Protein AF-A0A522FRF9-F1 (afdb_monomer)

Foldseek 3Di:
DDDDDPDPPPVVVVVVVVVPDDPPPPPPPPPPCADPVRDRDDPVRVDPPPVLVQWDCVLCPDPLVVVVCVVQNDKDFTAGPQARFGQKIFDHWDAQPPAQFDDPVCPVVSVLSVCVVSVPNRVHDSVQKDWDDWDDDPQKIWTKIFGHDPNHTDPPWIWIFIAGRRRITGMIGTDHHPPDDDDPDDPDDPVRVVVVVDPDD

Structure (mmCIF, N/CA/C/O backbone):
data_AF-A0A522FRF9-F1
#
_entry.id   AF-A0A522FRF9-F1
#
loop_
_atom_site.group_PDB
_atom_site.id
_atom_site.type_symbol
_atom_site.label_atom_id
_atom_site.label_alt_id
_atom_site.label_comp_id
_atom_site.label_asym_id
_atom_site.label_entity_id
_atom_site.label_seq_id
_atom_site.pdbx_PDB_ins_code
_atom_site.Cartn_x
_atom_site.Cartn_y
_atom_site.Cartn_z
_atom_site.occupancy
_atom_site.B_iso_or_equiv
_atom_site.auth_seq_id
_atom_site.auth_comp_id
_atom_site.auth_asym_id
_atom_site.auth_atom_id
_atom_site.pdbx_PDB_model_num
ATOM 1 N N . MET A 1 1 ? 58.226 20.086 -69.032 1.00 44.50 1 MET A N 1
ATOM 2 C CA . MET A 1 1 ? 57.833 21.409 -68.491 1.00 44.50 1 MET A CA 1
ATOM 3 C C . MET A 1 1 ? 56.535 21.198 -67.706 1.00 44.50 1 MET A C 1
ATOM 5 O O . MET A 1 1 ? 55.496 21.127 -68.326 1.00 44.50 1 MET A O 1
ATOM 9 N N . LYS A 1 2 ? 56.465 20.775 -66.437 1.00 46.72 2 LYS A N 1
ATOM 10 C CA . LYS A 1 2 ? 57.074 21.202 -65.160 1.00 46.72 2 LYS A CA 1
ATOM 11 C C . LYS A 1 2 ? 56.844 22.685 -64.826 1.00 46.72 2 LYS A C 1
ATOM 13 O O . LYS A 1 2 ? 57.486 23.534 -65.426 1.00 46.72 2 LYS A O 1
ATOM 18 N N . LYS A 1 3 ? 56.038 22.886 -63.766 1.00 49.91 3 LYS A N 1
ATOM 19 C CA . LYS A 1 3 ? 55.821 24.083 -62.924 1.00 49.91 3 LYS A CA 1
ATOM 20 C C . LYS A 1 3 ? 54.676 25.024 -63.332 1.00 49.91 3 LYS A C 1
ATOM 22 O O . LYS A 1 3 ? 54.946 26.054 -63.923 1.00 49.91 3 LYS A O 1
ATOM 27 N N . MET A 1 4 ? 53.437 24.724 -62.912 1.00 47.84 4 MET A N 1
ATOM 28 C CA . MET A 1 4 ? 52.426 25.764 -62.605 1.00 47.84 4 MET A CA 1
ATOM 29 C C . MET A 1 4 ? 51.166 25.251 -61.862 1.00 47.84 4 MET A C 1
ATOM 31 O O . MET A 1 4 ? 50.060 25.676 -62.153 1.00 47.84 4 MET A O 1
ATOM 35 N N . CYS A 1 5 ? 51.294 24.352 -60.875 1.00 47.72 5 CYS A N 1
ATOM 36 C CA . CYS A 1 5 ? 50.131 23.935 -60.054 1.00 47.72 5 CYS A CA 1
ATOM 37 C C . CYS A 1 5 ? 50.334 24.030 -58.534 1.00 47.72 5 CYS A C 1
ATOM 39 O O . CYS A 1 5 ? 49.459 23.628 -57.780 1.00 47.72 5 CYS A O 1
ATOM 41 N N . ALA A 1 6 ? 51.452 24.577 -58.053 1.00 49.56 6 ALA A N 1
ATOM 42 C CA . ALA A 1 6 ? 51.819 24.464 -56.637 1.00 49.56 6 ALA A CA 1
ATOM 43 C C . ALA A 1 6 ? 51.605 25.734 -55.789 1.00 49.56 6 ALA A C 1
ATOM 45 O O . ALA A 1 6 ? 52.055 25.757 -54.650 1.00 49.56 6 ALA A O 1
ATOM 46 N N . PHE A 1 7 ? 50.949 26.785 -56.301 1.00 45.31 7 PHE A N 1
ATOM 47 C CA . PHE A 1 7 ? 50.864 28.067 -55.573 1.00 45.31 7 PHE A CA 1
ATOM 48 C C . PHE A 1 7 ? 49.456 28.507 -55.144 1.00 45.31 7 PHE A C 1
ATOM 50 O O . PHE A 1 7 ? 49.334 29.439 -54.361 1.00 45.31 7 PHE A O 1
ATOM 57 N N . PHE A 1 8 ? 48.395 27.813 -55.570 1.00 43.19 8 PHE A N 1
ATOM 58 C CA . PHE A 1 8 ? 47.016 28.147 -55.170 1.00 43.19 8 PHE A CA 1
ATOM 59 C C . PHE A 1 8 ? 46.408 27.211 -54.115 1.00 43.19 8 PHE A C 1
ATOM 61 O O . PHE A 1 8 ? 45.298 27.452 -53.656 1.00 43.19 8 PHE A O 1
ATOM 68 N N . LEU A 1 9 ? 47.138 26.175 -53.689 1.00 41.94 9 LEU A N 1
ATOM 69 C CA .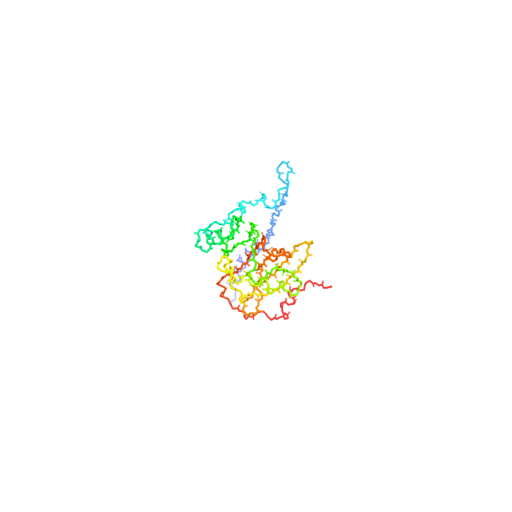 LEU A 1 9 ? 46.638 25.175 -52.733 1.00 41.94 9 LEU A CA 1
ATOM 70 C C . LEU A 1 9 ? 47.215 25.330 -51.315 1.00 41.94 9 LEU A C 1
ATOM 72 O O . LEU A 1 9 ? 46.798 24.634 -50.399 1.00 41.94 9 LEU A O 1
ATOM 76 N N . VAL A 1 10 ? 48.151 26.263 -51.111 1.00 44.22 10 VAL A N 1
ATOM 77 C CA . VAL A 1 10 ? 48.759 26.524 -49.792 1.00 44.22 10 VAL A CA 1
ATOM 78 C C . VAL A 1 10 ? 48.074 27.694 -49.069 1.00 44.22 10 VAL A C 1
ATOM 80 O O . VAL A 1 10 ? 48.091 27.749 -47.844 1.00 44.22 10 VAL A O 1
ATOM 83 N N . LEU A 1 11 ? 47.378 28.586 -49.787 1.00 39.78 11 LEU A N 1
ATOM 84 C CA . LEU A 1 11 ? 46.710 29.746 -49.177 1.00 39.78 11 LEU A CA 1
ATOM 85 C C . LEU A 1 11 ? 45.315 29.434 -48.601 1.00 39.78 11 LEU A C 1
ATOM 87 O O . LEU A 1 11 ? 44.831 30.166 -47.745 1.00 39.78 11 LEU A O 1
ATOM 91 N N . THR A 1 12 ? 44.687 28.321 -48.985 1.00 39.50 12 THR A N 1
ATOM 92 C CA . THR A 1 12 ? 43.429 27.851 -48.374 1.00 39.50 12 THR A CA 1
ATOM 93 C C . THR A 1 12 ? 43.639 26.990 -47.130 1.00 39.50 12 THR A C 1
ATOM 95 O O . THR A 1 12 ? 42.719 26.858 -46.331 1.00 39.50 12 THR A O 1
ATOM 98 N N . ILE A 1 13 ? 44.844 26.458 -46.899 1.00 44.25 13 ILE A N 1
ATOM 99 C CA . ILE A 1 13 ? 45.126 25.602 -45.733 1.00 44.25 13 ILE A CA 1
ATOM 100 C C . ILE A 1 13 ? 45.575 26.427 -44.513 1.00 44.25 13 ILE A C 1
ATOM 102 O O . ILE A 1 13 ? 45.322 26.031 -43.379 1.00 44.25 13 ILE A O 1
ATOM 106 N N . VAL A 1 14 ? 46.150 27.620 -44.705 1.00 39.91 14 VAL A N 1
ATOM 107 C CA . VAL A 1 14 ? 46.606 28.460 -43.576 1.00 39.91 14 VAL A CA 1
ATOM 108 C C . VAL A 1 14 ? 45.460 29.247 -42.916 1.00 39.91 14 VAL A C 1
ATOM 110 O O . VAL A 1 14 ? 45.533 29.545 -41.726 1.00 39.91 14 VAL A O 1
ATOM 113 N N . VAL A 1 15 ? 44.348 29.501 -43.618 1.00 39.91 15 VAL A N 1
ATOM 114 C CA . VAL A 1 15 ? 43.161 30.162 -43.026 1.00 39.91 15 VAL A CA 1
ATOM 115 C C . VAL A 1 15 ? 42.286 29.185 -42.221 1.00 39.91 15 VAL A C 1
ATOM 117 O O . VAL A 1 15 ? 41.571 29.606 -41.315 1.00 39.91 15 VAL A O 1
ATOM 120 N N . SER A 1 16 ? 42.389 27.872 -42.454 1.00 38.50 16 SER A N 1
ATOM 121 C CA . SER A 1 16 ? 41.625 26.868 -41.693 1.00 38.50 16 SER A CA 1
ATOM 122 C C . SER A 1 16 ? 42.263 26.462 -40.361 1.00 38.50 16 SER A C 1
ATOM 124 O O . SER A 1 16 ? 41.579 25.889 -39.519 1.00 38.50 16 SER A O 1
ATOM 126 N N . ILE A 1 17 ? 43.540 26.781 -40.123 1.00 44.59 17 ILE A N 1
ATOM 127 C CA . ILE A 1 17 ? 44.248 26.358 -38.900 1.00 44.59 17 ILE A CA 1
ATOM 128 C C . ILE A 1 17 ? 44.151 27.406 -37.772 1.00 44.59 17 ILE A C 1
ATOM 130 O O . ILE A 1 17 ? 44.344 27.077 -36.606 1.00 44.59 17 ILE A O 1
ATOM 134 N N . ILE A 1 18 ? 43.747 28.648 -38.062 1.00 43.53 18 ILE A N 1
ATOM 135 C CA . ILE A 1 18 ? 43.671 29.722 -37.047 1.00 43.53 18 ILE A CA 1
ATOM 136 C C . ILE A 1 18 ? 42.291 29.798 -36.349 1.00 43.53 18 ILE A C 1
ATOM 138 O O . ILE A 1 18 ? 42.139 30.481 -35.341 1.00 43.53 18 ILE A O 1
ATOM 142 N N . MET A 1 19 ? 41.286 29.032 -36.792 1.00 45.53 19 MET A N 1
ATOM 143 C CA . MET A 1 19 ? 39.958 28.983 -36.146 1.00 45.53 19 MET A CA 1
ATOM 144 C C . MET A 1 19 ? 39.786 27.843 -35.124 1.00 45.53 19 MET A C 1
ATOM 146 O O . MET A 1 19 ? 38.757 27.772 -34.459 1.00 45.53 19 MET A O 1
ATOM 150 N N . MET A 1 20 ? 40.785 26.973 -34.940 1.00 46.16 20 MET A N 1
ATOM 151 C CA . MET A 1 20 ? 40.722 25.834 -34.009 1.00 46.16 20 MET A CA 1
ATOM 152 C C . MET A 1 20 ? 41.714 25.987 -32.853 1.00 46.16 20 MET A C 1
ATOM 154 O O . MET A 1 20 ? 42.526 25.106 -32.610 1.00 46.16 20 MET A O 1
ATOM 158 N N . ASN A 1 21 ? 41.687 27.123 -32.154 1.00 49.56 21 ASN A N 1
ATOM 159 C CA . ASN A 1 21 ? 42.213 27.218 -30.787 1.00 49.56 21 ASN A CA 1
ATOM 160 C C . ASN A 1 21 ? 41.736 28.507 -30.112 1.00 49.56 21 ASN A C 1
ATOM 162 O O . ASN A 1 21 ? 42.501 29.411 -29.786 1.00 49.56 21 ASN A O 1
ATOM 166 N N . GLN A 1 22 ? 40.429 28.591 -29.888 1.00 48.09 22 GLN A N 1
ATOM 167 C CA . GLN A 1 22 ? 39.912 29.386 -28.783 1.00 48.09 22 GLN A CA 1
ATOM 168 C C . GLN A 1 22 ? 39.525 28.372 -27.708 1.00 48.09 22 GLN A C 1
ATOM 170 O O . GLN A 1 22 ? 38.554 27.639 -27.919 1.00 48.09 22 GLN A O 1
ATOM 175 N N . PRO A 1 23 ? 40.249 28.258 -26.578 1.00 45.84 23 PRO A N 1
ATOM 176 C CA . PRO A 1 23 ? 39.661 27.604 -25.427 1.00 45.84 23 PRO A CA 1
ATOM 177 C C . PRO A 1 23 ? 38.411 28.415 -25.096 1.00 45.84 23 PRO A C 1
ATOM 179 O O . PRO A 1 23 ? 38.500 29.572 -24.681 1.00 45.84 23 PRO A O 1
ATOM 182 N N . ALA A 1 24 ? 37.238 27.831 -25.334 1.00 43.12 24 ALA A N 1
ATOM 183 C CA . ALA A 1 24 ? 36.009 28.334 -24.764 1.00 43.12 24 ALA A CA 1
ATOM 184 C C . ALA A 1 24 ? 36.163 28.187 -23.249 1.00 43.12 24 ALA A C 1
ATOM 186 O O . ALA A 1 24 ? 35.814 27.166 -22.662 1.00 43.12 24 ALA A O 1
ATOM 187 N N . LEU A 1 25 ? 36.747 29.205 -22.617 1.00 37.19 25 LEU A N 1
ATOM 188 C CA . LEU A 1 25 ? 36.597 29.468 -21.201 1.00 37.19 25 LEU A CA 1
ATOM 189 C C . LEU A 1 25 ? 35.102 29.692 -21.001 1.00 37.19 25 LEU A C 1
ATOM 191 O O . LEU A 1 25 ? 34.603 30.817 -21.069 1.00 37.19 25 LEU A O 1
ATOM 195 N N . SER A 1 26 ? 34.366 28.598 -20.790 1.00 42.62 26 SER A N 1
ATOM 196 C CA . SER A 1 26 ? 33.072 28.683 -20.150 1.00 42.62 26 SER A CA 1
ATOM 197 C C . SER A 1 26 ? 33.358 29.385 -18.836 1.00 42.62 26 SER A C 1
ATOM 199 O O . SER A 1 26 ? 34.022 28.829 -17.959 1.00 42.62 26 SER A O 1
ATOM 201 N N . LYS A 1 27 ? 32.932 30.643 -18.715 1.00 36.03 27 LYS A N 1
ATOM 202 C CA . LYS A 1 27 ? 32.826 31.274 -17.410 1.00 36.03 27 LYS A CA 1
ATOM 203 C C . LYS A 1 27 ? 31.898 30.368 -16.621 1.00 36.03 27 LYS A C 1
ATOM 205 O O . LYS A 1 27 ? 30.682 30.438 -16.793 1.00 36.03 27 LYS A O 1
ATOM 210 N N . THR A 1 28 ? 32.465 29.494 -15.798 1.00 41.84 28 THR A N 1
ATOM 211 C CA . THR A 1 28 ? 31.725 28.822 -14.744 1.00 41.84 28 THR A CA 1
ATOM 212 C C . THR A 1 28 ? 31.286 29.952 -13.841 1.00 41.84 28 THR A C 1
ATOM 214 O O . THR A 1 28 ? 32.051 30.449 -13.018 1.00 41.84 28 THR A O 1
ATOM 217 N N . LYS A 1 29 ? 30.087 30.474 -14.105 1.00 39.53 29 LYS A N 1
ATOM 218 C CA . LYS A 1 29 ? 29.443 31.451 -13.247 1.00 39.53 29 LYS A CA 1
ATOM 219 C C . LYS A 1 29 ? 29.367 30.749 -11.905 1.00 39.53 29 LYS A C 1
ATOM 221 O O . LYS A 1 29 ? 28.649 29.757 -11.791 1.00 39.53 29 LYS A O 1
ATOM 226 N N . SER A 1 30 ? 30.181 31.184 -10.946 1.00 40.06 30 SER A N 1
ATOM 227 C CA . SER A 1 30 ? 30.094 30.682 -9.586 1.00 40.06 30 SER A CA 1
ATOM 228 C C . SER A 1 30 ? 28.645 30.882 -9.170 1.00 40.06 30 SER A C 1
ATOM 230 O O . SER A 1 30 ? 28.126 32.001 -9.138 1.00 40.06 30 SER A O 1
ATOM 232 N N . ILE A 1 31 ? 27.936 29.772 -8.999 1.00 54.72 31 ILE A N 1
ATOM 233 C CA . ILE A 1 31 ? 26.570 29.810 -8.515 1.00 54.72 31 ILE A CA 1
ATOM 234 C C . ILE A 1 31 ? 26.726 30.223 -7.058 1.00 54.72 31 ILE A C 1
ATOM 236 O O . ILE A 1 31 ? 27.080 29.407 -6.213 1.00 54.72 31 ILE A O 1
ATOM 240 N N . SER A 1 32 ? 26.560 31.516 -6.776 1.00 54.62 32 SER A N 1
ATOM 241 C CA . SER A 1 32 ? 26.379 31.970 -5.404 1.00 54.62 32 SER A CA 1
ATOM 242 C C . SER A 1 32 ? 25.169 31.222 -4.866 1.00 54.62 32 SER A C 1
ATOM 244 O O . SER A 1 32 ? 24.054 31.393 -5.358 1.00 54.62 32 SER A O 1
ATOM 246 N N . PHE A 1 33 ? 25.388 30.346 -3.890 1.00 63.91 33 PHE A N 1
ATOM 247 C CA . PHE A 1 33 ? 24.299 29.665 -3.194 1.00 63.91 33 PHE A CA 1
ATOM 248 C C . PHE A 1 33 ? 23.538 30.613 -2.257 1.00 63.91 33 PHE A C 1
ATOM 250 O O . PHE A 1 33 ? 22.497 30.218 -1.735 1.00 63.91 33 PHE A O 1
ATOM 257 N N . ILE A 1 34 ? 24.057 31.835 -2.096 1.00 78.62 34 ILE A N 1
ATOM 258 C CA . ILE A 1 34 ? 23.604 32.884 -1.196 1.00 78.62 34 ILE A CA 1
ATOM 259 C C . ILE A 1 34 ? 22.901 33.975 -2.021 1.00 78.62 34 ILE A C 1
ATOM 261 O O . ILE A 1 34 ? 23.472 34.506 -2.981 1.00 78.62 34 ILE A O 1
ATOM 265 N N . GLU A 1 35 ? 21.660 34.280 -1.658 1.00 81.94 35 GLU A N 1
ATOM 266 C CA . GLU A 1 35 ? 20.851 35.369 -2.196 1.00 81.94 35 GLU A CA 1
ATOM 267 C C . GLU A 1 35 ? 21.426 36.740 -1.797 1.00 81.94 35 GLU A C 1
ATOM 269 O O . GLU A 1 35 ? 22.306 36.857 -0.944 1.00 81.94 35 GLU A O 1
ATOM 274 N N . LYS A 1 36 ? 20.926 37.820 -2.409 1.00 82.44 36 LYS A N 1
ATOM 275 C CA . LYS A 1 36 ? 21.441 39.184 -2.170 1.00 82.44 36 LYS A CA 1
ATOM 276 C C . LYS A 1 36 ? 21.307 39.662 -0.719 1.00 82.44 36 LYS A C 1
ATOM 278 O O . LYS A 1 36 ? 22.033 40.567 -0.324 1.00 82.44 36 LYS A O 1
ATOM 283 N N . ASP A 1 37 ? 20.383 39.084 0.040 1.00 83.94 37 ASP A N 1
ATOM 284 C CA . ASP A 1 37 ? 20.147 39.374 1.457 1.00 83.94 37 ASP A CA 1
ATOM 285 C C . ASP A 1 37 ? 20.952 38.466 2.406 1.00 83.94 37 ASP A C 1
ATOM 287 O O . ASP A 1 37 ? 20.802 38.558 3.622 1.00 83.94 37 ASP A O 1
ATOM 291 N N . GLY A 1 38 ? 21.810 37.593 1.871 1.00 84.12 38 GLY A N 1
ATOM 292 C CA . GLY A 1 38 ? 22.580 36.638 2.662 1.00 84.12 38 GLY A CA 1
ATOM 293 C C . GLY A 1 38 ? 21.852 35.320 2.942 1.00 84.12 38 GLY A C 1
ATOM 294 O O . GLY A 1 38 ? 22.434 34.440 3.577 1.00 84.12 38 GLY A O 1
ATOM 295 N N . SER A 1 39 ? 20.610 35.142 2.480 1.00 82.62 39 SER A N 1
ATOM 296 C CA . SER A 1 39 ? 19.871 33.894 2.684 1.00 82.62 39 SER A CA 1
ATOM 297 C C . SER A 1 39 ? 20.353 32.776 1.754 1.00 82.62 39 SER A C 1
ATOM 299 O O . SER A 1 39 ? 20.800 33.011 0.636 1.00 82.62 39 SER A O 1
ATOM 301 N N . ILE A 1 40 ? 20.266 31.526 2.208 1.00 82.38 40 ILE A N 1
ATOM 302 C CA . ILE A 1 40 ? 20.484 30.343 1.369 1.00 82.38 40 ILE A CA 1
ATOM 303 C C . ILE A 1 40 ? 19.127 29.680 1.193 1.00 82.38 40 ILE A C 1
ATOM 305 O O . ILE A 1 40 ? 18.600 29.079 2.129 1.00 82.38 40 ILE A O 1
ATOM 309 N N . LEU A 1 41 ? 18.547 29.791 -0.000 1.00 77.81 41 LEU A N 1
ATOM 310 C CA . LEU A 1 41 ? 17.276 29.132 -0.285 1.00 77.81 41 LEU A CA 1
ATOM 311 C C . LEU A 1 41 ? 17.467 27.616 -0.374 1.00 77.81 41 LEU A C 1
ATOM 313 O O . LEU A 1 41 ? 18.343 27.123 -1.095 1.00 77.81 41 LEU A O 1
ATOM 317 N N . LEU A 1 42 ? 16.591 26.875 0.304 1.00 74.44 42 LEU A N 1
ATOM 318 C CA . LEU A 1 42 ? 16.464 25.434 0.115 1.00 74.44 42 LEU A CA 1
ATOM 319 C C . LEU A 1 42 ? 16.080 25.130 -1.346 1.00 74.44 42 LEU A C 1
ATOM 321 O O . LEU A 1 42 ? 15.408 25.946 -1.984 1.00 74.44 42 LEU A O 1
ATOM 325 N N . PRO A 1 43 ? 16.422 23.948 -1.894 1.00 70.25 43 PRO A N 1
ATOM 326 C CA . PRO A 1 43 ? 16.008 23.561 -3.247 1.00 70.25 43 PRO A CA 1
ATOM 327 C C . PRO A 1 43 ? 14.496 23.708 -3.492 1.00 70.25 43 PRO A C 1
ATOM 329 O O . PRO A 1 43 ? 14.082 24.147 -4.563 1.00 70.25 43 PRO A O 1
ATOM 332 N N . SER A 1 44 ? 13.676 23.436 -2.471 1.00 58.31 44 SER A N 1
ATOM 333 C CA . SER A 1 44 ? 12.219 23.619 -2.495 1.00 58.31 44 SER A CA 1
ATOM 334 C C . SER A 1 44 ? 11.769 25.081 -2.567 1.00 58.31 44 SER A C 1
ATOM 336 O O . SER A 1 44 ? 10.693 25.353 -3.080 1.00 58.31 44 SER A O 1
ATOM 338 N N . GLN A 1 45 ? 12.582 26.022 -2.081 1.00 68.88 45 GLN A N 1
ATOM 339 C CA . GLN A 1 45 ? 12.329 27.464 -2.165 1.00 68.88 45 GLN A CA 1
ATOM 340 C C . GLN A 1 45 ? 12.873 28.070 -3.468 1.00 68.88 45 GLN A C 1
ATOM 342 O O . GLN A 1 45 ? 12.377 29.099 -3.919 1.00 68.88 45 GLN A O 1
ATOM 347 N N . LYS A 1 46 ? 13.879 27.433 -4.087 1.00 70.62 46 LYS A N 1
ATOM 348 C CA . LYS A 1 46 ? 14.395 27.804 -5.418 1.00 70.62 46 LYS A CA 1
ATOM 349 C C . LYS A 1 46 ? 13.499 27.300 -6.547 1.00 70.62 46 LYS A C 1
ATOM 351 O O . LYS A 1 46 ? 13.415 27.934 -7.599 1.00 70.62 46 LYS A O 1
ATOM 356 N N . SER A 1 47 ? 12.844 26.159 -6.348 1.00 60.84 47 SER A N 1
ATOM 357 C CA . SER A 1 47 ? 11.927 25.601 -7.333 1.00 60.84 47 SER A CA 1
ATOM 358 C C . SER A 1 47 ? 10.606 26.372 -7.362 1.00 60.84 47 SER A C 1
ATOM 360 O O . SER A 1 47 ? 9.927 26.502 -6.350 1.00 60.84 47 SER A O 1
ATOM 362 N N . LYS A 1 48 ? 10.191 26.827 -8.551 1.00 58.34 48 LYS A N 1
ATOM 363 C CA . LYS A 1 48 ? 8.823 27.326 -8.791 1.00 58.34 48 LYS A CA 1
ATOM 364 C C . LYS A 1 48 ? 7.789 26.196 -8.910 1.00 58.34 48 LYS A C 1
ATOM 366 O O . LYS A 1 48 ? 6.620 26.479 -9.162 1.00 58.34 48 LYS A O 1
ATOM 371 N N . SER A 1 49 ? 8.193 24.929 -8.776 1.00 57.00 49 SER A N 1
ATOM 372 C CA . SER A 1 49 ? 7.240 23.822 -8.695 1.00 57.00 49 SER A CA 1
ATOM 373 C C . SER A 1 49 ? 6.482 23.939 -7.379 1.00 57.00 49 SER A C 1
ATOM 375 O O . SER A 1 49 ? 7.063 23.759 -6.312 1.00 57.00 49 SER A O 1
ATOM 377 N N . ASN A 1 50 ? 5.193 24.253 -7.438 1.00 62.03 50 ASN A N 1
ATOM 378 C CA . ASN A 1 50 ? 4.332 24.160 -6.270 1.00 62.03 50 ASN A CA 1
ATOM 379 C C . ASN A 1 50 ? 4.113 22.665 -5.985 1.00 62.03 50 ASN A C 1
ATOM 381 O O . ASN A 1 50 ? 3.416 22.049 -6.775 1.00 62.03 50 ASN A O 1
ATOM 385 N N . PRO A 1 51 ? 4.631 22.058 -4.903 1.00 60.28 51 PRO A N 1
ATOM 386 C CA . PRO A 1 51 ? 4.470 20.617 -4.660 1.00 60.28 51 PRO A CA 1
ATOM 387 C C . PRO A 1 51 ? 2.994 20.193 -4.567 1.00 60.28 51 PRO A C 1
ATOM 389 O O . PRO A 1 51 ? 2.637 19.050 -4.826 1.00 60.28 51 PRO A O 1
ATOM 392 N N . ALA A 1 52 ? 2.093 21.131 -4.246 1.00 63.59 52 ALA A N 1
ATOM 393 C CA . ALA A 1 52 ? 0.653 20.893 -4.293 1.00 63.59 52 ALA A CA 1
ATOM 394 C C . ALA A 1 52 ? 0.123 20.627 -5.717 1.00 63.59 52 ALA A C 1
ATOM 396 O O . ALA A 1 52 ? -0.966 20.074 -5.865 1.00 63.59 52 ALA A O 1
ATOM 397 N N . SER A 1 53 ? 0.861 21.010 -6.767 1.00 71.31 53 SER A N 1
ATOM 398 C CA . SER A 1 53 ? 0.494 20.741 -8.156 1.00 71.31 53 SER A CA 1
ATOM 399 C C . SER A 1 53 ? 0.591 19.274 -8.527 1.00 71.31 53 SER A C 1
ATOM 401 O O . SER A 1 53 ? 0.003 18.909 -9.539 1.00 71.31 53 SER A O 1
ATOM 403 N N . ASP A 1 54 ? 1.270 18.448 -7.739 1.00 83.81 54 ASP A N 1
ATOM 404 C CA . ASP A 1 54 ? 1.461 17.031 -8.060 1.00 83.81 54 ASP A CA 1
ATOM 405 C C . ASP A 1 54 ? 0.284 16.186 -7.552 1.00 83.81 54 ASP A C 1
ATOM 407 O O . ASP A 1 54 ? 0.063 15.068 -8.008 1.00 83.81 54 ASP A O 1
ATOM 411 N N . PHE A 1 55 ? -0.578 16.774 -6.711 1.00 89.88 55 PHE A N 1
ATOM 412 C CA . PHE A 1 55 ? -1.745 16.101 -6.155 1.00 89.88 55 PHE A CA 1
ATOM 413 C C . PHE A 1 55 ? -3.064 16.512 -6.814 1.00 89.88 55 PHE A C 1
ATOM 415 O O . PHE A 1 55 ? -3.265 17.644 -7.262 1.00 89.88 55 PHE A O 1
ATOM 422 N N . THR A 1 56 ? -4.015 15.583 -6.847 1.00 91.69 56 THR A N 1
ATOM 423 C CA . THR A 1 56 ? -5.375 15.804 -7.351 1.00 91.69 56 THR A CA 1
ATOM 424 C C . THR A 1 56 ? -6.427 15.309 -6.363 1.00 91.69 56 THR A C 1
ATOM 426 O O . THR A 1 56 ? -6.146 14.585 -5.416 1.00 91.69 56 THR A O 1
ATOM 429 N N . GLN A 1 57 ? -7.671 15.729 -6.569 1.00 90.94 57 GLN A N 1
ATOM 430 C CA . GLN A 1 57 ? -8.840 15.244 -5.828 1.00 90.94 57 GLN A CA 1
ATOM 431 C C . GLN A 1 57 ? -9.818 14.503 -6.753 1.00 9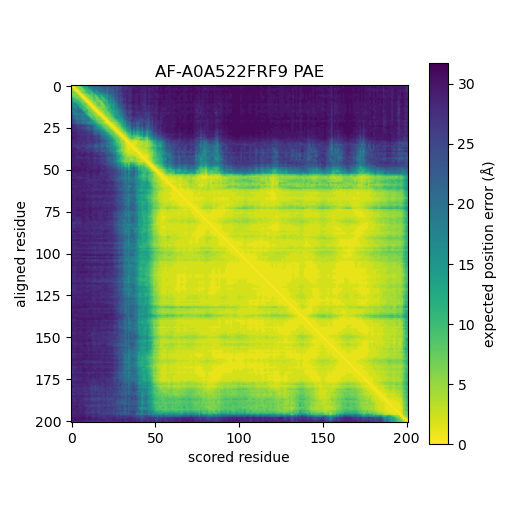0.94 57 GLN A C 1
ATOM 433 O O . GLN A 1 57 ? -10.905 14.122 -6.325 1.00 90.94 57 GLN A O 1
ATOM 438 N N . ALA A 1 58 ? -9.473 14.330 -8.036 1.00 87.44 58 ALA A N 1
ATOM 439 C CA . ALA A 1 58 ? -10.380 13.759 -9.027 1.00 87.44 58 ALA A CA 1
ATOM 440 C C . ALA A 1 58 ? -10.819 12.320 -8.679 1.00 87.44 58 ALA A C 1
ATOM 442 O O . ALA A 1 58 ? -12.030 12.088 -8.668 1.00 87.44 58 ALA A O 1
ATOM 443 N N . PRO A 1 59 ? -9.922 11.382 -8.294 1.00 87.94 59 PRO A N 1
ATOM 444 C CA . PRO A 1 59 ? -10.345 10.019 -7.954 1.00 87.94 59 PRO A CA 1
ATOM 445 C C . PRO A 1 59 ? -11.284 9.931 -6.757 1.00 87.94 59 PRO A C 1
ATOM 447 O O . PRO A 1 59 ? -12.179 9.094 -6.764 1.00 87.94 59 PRO A O 1
ATOM 450 N N . LEU A 1 60 ? -11.177 10.844 -5.787 1.00 89.62 60 LEU A N 1
ATOM 451 C CA . LEU A 1 60 ? -12.035 10.836 -4.595 1.00 89.62 60 LEU A CA 1
ATOM 452 C C . LEU A 1 60 ? -13.519 11.095 -4.901 1.00 89.62 60 LEU A C 1
ATOM 454 O O . LEU A 1 60 ? -14.371 10.922 -4.034 1.00 89.62 60 LEU A O 1
ATOM 458 N N . ARG A 1 61 ? -13.844 11.529 -6.126 1.00 89.56 61 ARG A N 1
ATOM 459 C CA . ARG A 1 61 ? -15.221 11.771 -6.577 1.00 89.56 61 ARG A CA 1
ATOM 460 C C . ARG A 1 61 ? -15.886 10.522 -7.163 1.00 89.56 61 ARG A C 1
ATOM 462 O O . ARG A 1 61 ? -17.092 10.570 -7.424 1.00 89.56 61 ARG A O 1
ATOM 469 N N . ASN A 1 62 ? -15.132 9.442 -7.392 1.00 92.94 62 ASN A N 1
ATOM 470 C CA . ASN A 1 62 ? -15.658 8.197 -7.952 1.00 92.94 62 ASN A CA 1
ATOM 471 C C . ASN A 1 62 ? -16.512 7.418 -6.928 1.00 92.94 62 ASN A C 1
ATOM 473 O O . ASN A 1 62 ? -16.526 7.727 -5.735 1.00 92.94 62 ASN A O 1
ATOM 477 N N . ALA A 1 63 ? -17.269 6.427 -7.408 1.00 95.81 63 ALA A N 1
ATOM 478 C CA . ALA A 1 63 ? -18.191 5.661 -6.568 1.00 95.81 63 ALA A CA 1
ATOM 479 C C . ALA A 1 63 ? -17.468 4.822 -5.500 1.00 95.81 63 ALA A C 1
ATOM 481 O O . ALA A 1 63 ? -17.948 4.741 -4.372 1.00 95.81 63 ALA A O 1
ATOM 482 N N . ASP A 1 64 ? -16.304 4.250 -5.822 1.00 95.69 64 ASP A N 1
ATOM 483 C CA . ASP A 1 64 ? -15.554 3.397 -4.894 1.00 95.69 64 ASP A CA 1
ATOM 484 C C . ASP A 1 64 ? -15.032 4.187 -3.680 1.00 95.69 64 ASP A C 1
ATOM 486 O O . ASP A 1 64 ? -15.172 3.740 -2.541 1.00 95.69 64 ASP A O 1
ATOM 490 N N . TRP A 1 65 ? -14.490 5.392 -3.894 1.00 96.12 65 TRP A N 1
ATOM 491 C CA . TRP A 1 65 ? -14.049 6.274 -2.810 1.00 96.12 65 TRP A CA 1
ATOM 492 C C . TRP A 1 65 ? -15.218 6.796 -1.977 1.00 96.12 65 TRP A C 1
ATOM 494 O O . TRP A 1 65 ? -15.115 6.835 -0.752 1.00 96.12 65 TRP A O 1
ATOM 504 N N . LYS A 1 66 ? -16.350 7.139 -2.607 1.00 95.81 66 LYS A N 1
ATOM 505 C CA . LYS A 1 66 ? -17.574 7.512 -1.877 1.00 95.81 66 LYS A CA 1
ATOM 506 C C . LYS A 1 66 ? -18.042 6.382 -0.964 1.00 95.81 66 LYS A C 1
ATOM 508 O O . LYS A 1 66 ? -18.199 6.607 0.231 1.00 95.81 66 LYS A O 1
ATOM 513 N N . ALA A 1 67 ? -18.150 5.164 -1.494 1.00 96.56 67 ALA A N 1
ATOM 514 C CA . ALA A 1 67 ? -18.517 3.987 -0.711 1.00 96.56 67 ALA A CA 1
ATOM 515 C C . ALA A 1 67 ? -17.509 3.711 0.418 1.00 96.56 67 ALA A C 1
ATOM 517 O O . ALA A 1 67 ? -17.891 3.334 1.526 1.00 96.56 67 ALA A O 1
ATOM 518 N N . PHE A 1 68 ? -16.211 3.926 0.174 1.00 97.06 68 PHE A N 1
ATOM 519 C CA . PHE A 1 68 ? -15.199 3.822 1.220 1.00 97.06 68 PHE A CA 1
ATOM 520 C C . PHE A 1 68 ? -15.438 4.838 2.346 1.00 97.06 68 PHE A C 1
ATOM 522 O O . PHE A 1 68 ? -15.427 4.444 3.510 1.00 97.06 68 PHE A O 1
ATOM 529 N N . PHE A 1 69 ? -15.696 6.111 2.033 1.00 96.31 69 PHE A N 1
ATOM 530 C CA . PHE A 1 69 ? -15.964 7.137 3.049 1.00 96.31 69 PHE A CA 1
ATOM 531 C C . PHE A 1 69 ? -17.291 6.926 3.781 1.00 96.31 69 PHE A C 1
ATOM 533 O O . PHE A 1 69 ? -17.361 7.157 4.984 1.00 96.31 69 PHE A O 1
ATOM 540 N N . GLU A 1 70 ? -18.330 6.453 3.097 1.00 96.56 70 GLU A N 1
ATOM 541 C CA . GLU A 1 70 ? -19.620 6.132 3.719 1.00 96.56 70 GLU A CA 1
ATOM 542 C C . GLU A 1 70 ? -19.479 5.006 4.749 1.00 96.56 70 GLU A C 1
ATOM 544 O O . GLU A 1 70 ? -19.987 5.119 5.864 1.00 96.56 70 GLU A O 1
ATOM 549 N N . ARG A 1 71 ? -18.725 3.949 4.419 1.00 95.81 71 ARG A N 1
ATOM 550 C CA . ARG A 1 71 ? -18.492 2.822 5.337 1.00 95.81 71 ARG A CA 1
ATOM 551 C C . ARG A 1 71 ? -17.520 3.156 6.467 1.00 95.81 71 ARG A C 1
ATOM 553 O O . ARG A 1 71 ? -17.700 2.691 7.588 1.00 95.81 71 ARG A O 1
ATOM 560 N N . ASN A 1 72 ? -16.474 3.928 6.175 1.00 96.25 72 ASN A N 1
ATOM 561 C CA . ASN A 1 72 ? -15.319 4.068 7.067 1.00 96.25 72 ASN A CA 1
ATOM 562 C C . ASN A 1 72 ? -15.180 5.458 7.702 1.00 96.25 72 ASN A C 1
ATOM 564 O O . ASN A 1 72 ? -14.326 5.663 8.563 1.00 96.25 72 ASN A O 1
ATOM 568 N N . GLY A 1 73 ? -16.028 6.412 7.326 1.00 94.12 73 GLY A N 1
ATOM 569 C CA . GLY A 1 73 ? -15.972 7.793 7.783 1.00 94.12 73 GLY A CA 1
ATOM 570 C C . GLY A 1 73 ? -14.928 8.636 7.049 1.00 94.12 73 GLY A C 1
ATOM 571 O O . GLY A 1 73 ? -14.434 8.298 5.974 1.00 94.12 73 GLY A O 1
ATOM 572 N N . LYS A 1 74 ? -14.599 9.787 7.644 1.00 90.94 74 LYS A N 1
ATOM 573 C CA . LYS A 1 74 ? -13.745 10.798 7.015 1.00 90.94 74 LYS A CA 1
ATOM 574 C C . LYS A 1 74 ? -12.278 10.364 6.975 1.00 90.94 74 LYS A C 1
ATOM 576 O O . LYS A 1 74 ? -11.708 9.959 7.989 1.00 90.94 74 LYS A O 1
ATOM 581 N N . TRP A 1 75 ? -11.671 10.542 5.808 1.00 96.62 75 TRP A N 1
ATOM 582 C CA . TRP A 1 75 ? -10.249 10.354 5.549 1.00 96.62 75 TRP A CA 1
ATOM 583 C C . TRP A 1 75 ? -9.694 11.577 4.817 1.00 96.62 75 TRP A C 1
ATOM 585 O O . TRP A 1 75 ? -10.390 12.204 4.017 1.00 96.62 75 TRP A O 1
ATOM 595 N N . THR A 1 76 ? -8.437 11.908 5.091 1.00 96.12 76 THR A N 1
ATOM 596 C CA . THR A 1 76 ? -7.660 12.878 4.318 1.00 96.12 76 THR A CA 1
ATOM 597 C C . THR A 1 76 ? -6.783 12.100 3.354 1.00 96.12 76 THR A C 1
ATOM 599 O O . THR A 1 76 ? -6.008 11.247 3.790 1.00 96.12 76 THR A O 1
ATOM 602 N N . VAL A 1 77 ? -6.910 12.380 2.055 1.00 96.88 77 VAL A N 1
ATOM 603 C CA . VAL A 1 77 ? -6.221 11.635 0.997 1.00 96.88 77 VAL A CA 1
ATOM 604 C C . VAL A 1 77 ? -5.524 12.594 0.034 1.00 96.88 77 VAL A C 1
ATOM 606 O O . VAL A 1 77 ? -6.127 13.537 -0.482 1.00 96.88 77 VAL A O 1
ATOM 609 N N . MET A 1 78 ? -4.247 12.327 -0.211 1.00 95.62 78 MET A N 1
ATOM 610 C CA . MET A 1 78 ? -3.411 12.967 -1.219 1.00 95.62 78 MET A CA 1
ATOM 611 C C . MET A 1 78 ? -3.249 11.984 -2.376 1.00 95.62 78 MET A C 1
ATOM 613 O O . MET A 1 78 ? -2.589 10.957 -2.218 1.00 95.62 78 MET A O 1
ATOM 617 N N . ILE A 1 79 ? -3.890 12.270 -3.510 1.00 96.50 79 ILE A N 1
ATOM 618 C CA . ILE A 1 79 ? -3.787 11.439 -4.713 1.00 96.50 79 ILE A CA 1
ATOM 619 C C . ILE A 1 79 ? -2.682 11.980 -5.608 1.00 96.50 79 ILE A C 1
ATOM 621 O O . ILE A 1 79 ? -2.760 13.142 -5.998 1.00 96.50 79 ILE A O 1
ATOM 625 N N . GLU A 1 80 ? -1.725 11.138 -5.977 1.00 93.50 80 GLU A N 1
ATOM 626 C CA . GLU A 1 80 ? -0.671 11.461 -6.941 1.00 93.50 80 GLU A CA 1
ATOM 627 C C . GLU A 1 80 ? -1.247 11.558 -8.358 1.00 93.50 80 GLU A C 1
ATOM 629 O O . GLU A 1 80 ? -1.992 10.679 -8.795 1.00 93.50 80 GLU A O 1
ATOM 634 N N . LYS A 1 81 ? -0.920 12.619 -9.101 1.00 92.81 81 LYS A N 1
ATOM 635 C CA . LYS A 1 81 ? -1.422 12.800 -10.472 1.00 92.81 81 LYS A CA 1
ATOM 636 C C . LYS A 1 81 ? -0.824 11.800 -11.451 1.00 92.81 81 LYS A C 1
ATOM 638 O O . LYS A 1 81 ? -1.520 11.400 -12.381 1.00 92.81 81 LYS A O 1
ATOM 643 N N . ALA A 1 82 ? 0.441 11.421 -11.269 1.00 90.44 82 ALA A N 1
ATOM 644 C CA . ALA A 1 82 ? 1.133 10.539 -12.206 1.00 90.44 82 ALA A CA 1
ATOM 645 C C . ALA A 1 82 ? 0.561 9.111 -12.210 1.00 90.44 82 ALA A C 1
ATOM 647 O O . ALA A 1 82 ? 0.416 8.496 -13.265 1.00 90.44 82 ALA A O 1
ATOM 648 N N . THR A 1 83 ? 0.218 8.586 -11.036 1.00 93.81 83 THR A N 1
ATOM 649 C CA . THR A 1 83 ? -0.232 7.197 -10.841 1.00 93.81 83 THR A CA 1
ATOM 650 C C . THR A 1 83 ? -1.730 7.088 -10.566 1.00 93.81 83 THR A C 1
ATOM 652 O O . THR A 1 83 ? -2.312 6.008 -10.699 1.00 93.81 83 THR A O 1
ATOM 655 N N . MET A 1 84 ? -2.373 8.197 -10.185 1.00 95.44 84 MET A N 1
ATOM 656 C CA . MET A 1 84 ? -3.759 8.243 -9.711 1.00 95.44 84 MET A CA 1
ATOM 657 C C . MET A 1 84 ? -3.997 7.352 -8.481 1.00 95.44 84 MET A C 1
ATOM 659 O O . MET A 1 84 ? -5.111 6.884 -8.249 1.00 95.44 84 MET A O 1
ATOM 663 N N . THR A 1 85 ? -2.948 7.126 -7.687 1.00 96.81 85 THR A N 1
ATOM 664 C CA . THR A 1 85 ? -2.962 6.336 -6.450 1.00 96.81 85 THR A CA 1
ATOM 665 C C . THR A 1 85 ? -2.963 7.251 -5.220 1.00 96.81 85 THR A C 1
ATOM 667 O O . THR A 1 85 ? -2.525 8.405 -5.295 1.00 96.81 85 THR A O 1
ATOM 670 N N . PRO A 1 86 ? -3.450 6.781 -4.058 1.00 97.38 86 PRO A N 1
ATOM 671 C CA . PRO A 1 86 ? -3.362 7.530 -2.810 1.00 97.38 86 PRO A CA 1
ATOM 672 C C . PRO A 1 86 ? -1.931 7.514 -2.271 1.00 97.38 86 PRO A C 1
ATOM 674 O O . PRO A 1 86 ? -1.588 6.669 -1.446 1.00 97.38 86 PRO A O 1
ATOM 677 N N . HIS A 1 87 ? -1.111 8.480 -2.695 1.00 96.81 87 HIS A N 1
ATOM 678 C CA . HIS A 1 87 ? 0.258 8.649 -2.206 1.00 96.81 87 HIS A CA 1
ATOM 679 C C . HIS A 1 87 ? 0.297 8.668 -0.678 1.00 96.81 87 HIS A C 1
ATOM 681 O O . HIS A 1 87 ? 1.132 8.008 -0.063 1.00 96.81 87 HIS A O 1
ATOM 687 N N . ARG A 1 88 ? -0.654 9.368 -0.042 1.00 97.12 88 ARG A N 1
ATOM 688 C CA . ARG A 1 88 ? -0.874 9.320 1.411 1.00 97.12 88 ARG A CA 1
ATOM 689 C C . ARG A 1 88 ? -2.361 9.386 1.738 1.00 97.12 88 ARG A C 1
ATOM 691 O O . ARG A 1 88 ? -3.075 10.243 1.227 1.00 97.12 88 ARG A O 1
ATOM 698 N N . ALA A 1 89 ? -2.811 8.530 2.645 1.00 97.94 89 ALA A N 1
ATOM 699 C CA . ALA A 1 89 ? -4.160 8.534 3.189 1.00 97.94 89 ALA A CA 1
ATOM 700 C C . ALA A 1 89 ? -4.124 8.273 4.698 1.00 97.94 89 ALA A C 1
ATOM 702 O O . ALA A 1 89 ? -3.417 7.377 5.162 1.00 97.94 89 ALA A O 1
ATOM 703 N N . LEU A 1 90 ? -4.897 9.041 5.463 1.00 98.00 90 LEU A N 1
ATOM 704 C CA . LEU A 1 90 ? -5.041 8.890 6.914 1.00 98.00 90 LEU A CA 1
ATOM 705 C C . LEU A 1 90 ? -6.472 9.198 7.359 1.00 98.00 90 LEU A C 1
ATOM 707 O O . LEU A 1 90 ? -7.108 10.115 6.835 1.00 98.00 90 LEU A O 1
ATOM 711 N N . GLY A 1 91 ? -6.983 8.459 8.339 1.00 96.75 91 GLY A N 1
ATOM 712 C CA . GLY A 1 91 ? -8.355 8.654 8.796 1.00 96.75 91 GLY A CA 1
ATOM 713 C C . GLY A 1 91 ? -8.775 7.721 9.919 1.00 96.75 91 GLY A C 1
ATOM 714 O O . GLY A 1 91 ? -7.950 7.211 10.680 1.00 96.75 91 GLY A O 1
ATOM 715 N N . LYS A 1 92 ? -10.093 7.538 10.050 1.00 96.94 92 LYS A N 1
ATOM 716 C CA . LYS A 1 92 ? -10.670 6.653 11.066 1.00 96.94 92 LYS A CA 1
ATOM 717 C C . LYS A 1 92 ? -10.193 5.206 10.831 1.00 96.94 92 LYS A C 1
ATOM 719 O O . LYS A 1 92 ? -10.233 4.763 9.685 1.00 96.94 92 LYS A O 1
ATOM 724 N N . PRO A 1 93 ? -9.786 4.462 11.880 1.00 97.62 93 PRO A N 1
ATOM 725 C CA . PRO A 1 93 ? -9.286 3.095 11.735 1.00 97.62 93 PRO A CA 1
ATOM 726 C C . PRO A 1 93 ? -10.267 2.170 10.993 1.00 97.62 93 PRO A C 1
ATOM 728 O O . PRO A 1 93 ? -11.438 2.098 11.367 1.00 97.62 93 PRO A O 1
ATOM 731 N N . VAL A 1 94 ? -9.776 1.447 9.985 1.00 98.38 94 VAL A N 1
ATOM 732 C CA . VAL A 1 94 ? -10.547 0.506 9.150 1.00 98.38 94 VAL A CA 1
ATOM 733 C C . VAL A 1 94 ? -10.184 -0.922 9.523 1.00 98.38 94 VAL A C 1
ATOM 735 O O . VAL A 1 94 ? -9.015 -1.287 9.432 1.00 98.38 94 VAL A O 1
ATOM 738 N N . GLN A 1 95 ? -11.169 -1.721 9.933 1.00 98.25 95 GLN A N 1
ATOM 739 C CA . GLN A 1 95 ? -10.967 -3.138 10.246 1.00 98.25 95 GLN A CA 1
ATOM 740 C C . GLN A 1 95 ? -10.567 -3.914 8.988 1.00 98.25 95 GLN A C 1
ATOM 742 O O . GLN A 1 95 ? -11.168 -3.738 7.929 1.00 98.25 95 GLN A O 1
ATOM 747 N N . ILE A 1 96 ? -9.563 -4.778 9.109 1.00 98.62 96 ILE A N 1
ATOM 748 C CA . ILE A 1 96 ? -9.224 -5.753 8.074 1.00 98.62 96 ILE A CA 1
ATOM 749 C C . ILE A 1 96 ? -10.204 -6.923 8.194 1.00 98.62 96 ILE A C 1
ATOM 751 O O . ILE A 1 96 ? -10.343 -7.507 9.268 1.00 98.62 96 ILE A O 1
ATOM 755 N N . ASN A 1 97 ? -10.884 -7.270 7.101 1.00 97.69 97 ASN A N 1
ATOM 756 C CA . ASN A 1 97 ? -11.853 -8.364 7.097 1.00 97.69 97 ASN A CA 1
ATOM 757 C C . ASN A 1 97 ? -11.200 -9.684 7.525 1.00 97.69 97 ASN A C 1
ATOM 759 O O . ASN A 1 97 ? -10.126 -10.018 7.035 1.00 97.69 97 ASN A O 1
ATOM 763 N N . ASN A 1 98 ? -11.882 -10.451 8.379 1.00 97.50 98 ASN A N 1
ATOM 764 C CA . ASN A 1 98 ? -11.446 -11.755 8.905 1.00 97.50 98 ASN A CA 1
ATOM 765 C C . ASN A 1 98 ? -10.253 -11.727 9.878 1.00 97.50 98 ASN A C 1
ATOM 767 O O . ASN A 1 98 ? -9.707 -12.783 10.194 1.00 97.50 98 ASN A O 1
ATOM 771 N N . TYR A 1 99 ? -9.852 -10.555 10.374 1.00 98.31 99 TYR A N 1
ATOM 772 C CA . TYR A 1 99 ? -8.805 -10.437 11.387 1.00 98.31 99 TYR A CA 1
ATOM 773 C C . TYR A 1 99 ? -9.277 -9.545 12.528 1.00 98.31 99 TYR A C 1
ATOM 775 O O . TYR A 1 99 ? -9.679 -8.414 12.282 1.00 98.31 99 TYR A O 1
ATOM 783 N N . ASP A 1 100 ? -9.146 -10.019 13.766 1.00 97.44 100 ASP A N 1
ATOM 784 C CA . ASP A 1 100 ? -9.425 -9.231 14.977 1.00 97.44 100 ASP A CA 1
ATOM 785 C C . ASP A 1 100 ? -8.144 -8.742 15.663 1.00 97.44 100 ASP A C 1
ATOM 787 O O . ASP A 1 100 ? -8.149 -7.743 16.385 1.00 97.44 100 ASP A O 1
ATOM 791 N N . ASN A 1 101 ? -7.023 -9.424 15.417 1.00 97.62 101 ASN A N 1
ATOM 792 C CA . ASN A 1 101 ? -5.727 -9.092 15.987 1.00 97.62 101 ASN A CA 1
ATOM 793 C C . ASN A 1 101 ? -4.571 -9.357 15.014 1.00 97.62 101 ASN A C 1
ATOM 795 O O . ASN A 1 101 ? -4.635 -10.240 14.157 1.00 97.62 101 ASN A O 1
ATOM 799 N N . ILE A 1 102 ? -3.480 -8.613 15.196 1.00 97.94 102 ILE A N 1
ATOM 800 C CA . ILE A 1 102 ? -2.260 -8.712 14.391 1.00 97.94 102 ILE A CA 1
ATOM 801 C C . ILE A 1 102 ? -1.088 -9.226 15.219 1.00 97.94 102 ILE A C 1
ATOM 803 O O . ILE A 1 102 ? -0.806 -8.731 16.311 1.00 97.94 102 ILE A O 1
ATOM 807 N N . SER A 1 103 ? -0.350 -10.164 14.638 1.00 97.00 103 SER A N 1
ATOM 808 C CA . SER A 1 103 ? 0.924 -10.686 15.120 1.00 97.00 103 SER A CA 1
ATOM 809 C C . SER A 1 103 ? 1.920 -10.817 13.963 1.00 97.00 103 SER A C 1
ATOM 811 O O . SER A 1 103 ? 1.560 -10.673 12.796 1.00 97.00 103 SER A O 1
ATOM 813 N N . GLU A 1 104 ? 3.179 -11.137 14.269 1.00 96.19 104 GLU A N 1
ATOM 814 C CA . GLU A 1 104 ? 4.192 -11.427 13.240 1.00 96.19 104 GLU A CA 1
ATOM 815 C C . GLU A 1 104 ? 3.769 -12.561 12.305 1.00 96.19 104 GLU A C 1
ATOM 817 O O . GLU A 1 104 ? 4.063 -12.518 11.113 1.00 96.19 104 GLU A O 1
ATOM 822 N N . ALA A 1 105 ? 3.030 -13.542 12.830 1.00 97.19 105 ALA A N 1
ATOM 823 C CA . ALA A 1 105 ? 2.606 -14.712 12.074 1.00 97.19 105 ALA A CA 1
ATOM 824 C C . ALA A 1 105 ? 1.538 -14.393 11.016 1.00 97.19 105 ALA A C 1
ATOM 826 O O . ALA A 1 105 ? 1.479 -15.084 10.006 1.00 97.19 105 ALA A O 1
ATOM 827 N N . ASN A 1 106 ? 0.697 -13.371 11.227 1.00 98.12 106 ASN A N 1
ATOM 828 C CA . ASN A 1 106 ? -0.454 -13.098 10.356 1.00 98.12 106 ASN A CA 1
ATOM 829 C C . ASN A 1 106 ? -0.410 -11.740 9.635 1.00 98.12 106 ASN A C 1
ATOM 831 O O . ASN A 1 106 ? -1.209 -11.510 8.728 1.00 98.12 106 ASN A O 1
ATOM 835 N N . ILE A 1 107 ? 0.518 -10.844 9.998 1.00 98.38 107 ILE A N 1
ATOM 836 C CA . ILE A 1 107 ? 0.553 -9.466 9.490 1.00 98.38 107 ILE A CA 1
ATOM 837 C C . ILE A 1 107 ? 0.649 -9.391 7.967 1.00 98.38 107 ILE A C 1
ATOM 839 O O . ILE A 1 107 ? 0.019 -8.529 7.355 1.00 98.38 107 ILE A O 1
ATOM 843 N N . LYS A 1 108 ? 1.395 -10.303 7.336 1.00 98.44 108 LYS A N 1
ATOM 844 C CA . LYS A 1 108 ? 1.519 -10.361 5.875 1.00 98.44 108 LYS A CA 1
ATOM 845 C C . LYS A 1 108 ? 0.173 -10.658 5.212 1.00 98.44 108 LYS A C 1
ATOM 847 O O . LYS A 1 108 ? -0.235 -9.917 4.317 1.00 98.44 108 LYS A O 1
ATOM 852 N N . ASP A 1 109 ? -0.518 -11.697 5.669 1.00 98.50 109 ASP A N 1
ATOM 853 C CA . ASP A 1 109 ? -1.778 -12.139 5.070 1.00 98.50 109 ASP A CA 1
ATOM 854 C C . ASP A 1 109 ? -2.903 -11.137 5.343 1.00 98.50 109 ASP A C 1
ATOM 856 O O . ASP A 1 109 ? -3.624 -10.761 4.419 1.00 98.50 109 ASP A O 1
ATOM 860 N N . ALA A 1 110 ? -2.973 -10.593 6.5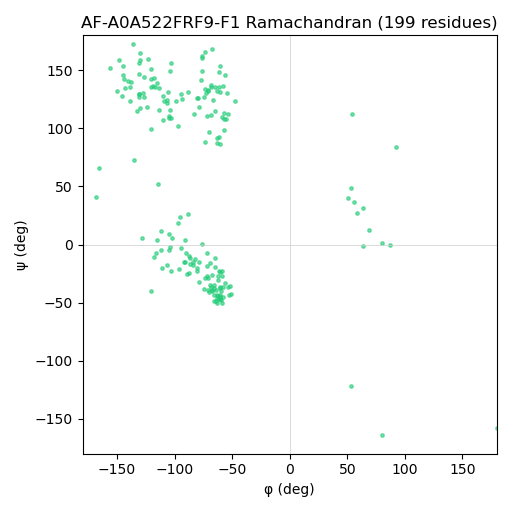63 1.00 98.69 110 ALA A N 1
ATOM 861 C CA . ALA A 1 110 ? -3.912 -9.528 6.915 1.00 98.69 110 ALA A CA 1
ATOM 862 C C . ALA A 1 110 ? -3.697 -8.269 6.062 1.00 98.69 110 ALA A C 1
ATOM 864 O O . ALA A 1 110 ? -4.643 -7.675 5.543 1.00 98.69 110 ALA A O 1
ATOM 865 N N . SER A 1 111 ? -2.439 -7.878 5.858 1.00 98.69 111 SER A N 1
ATOM 866 C CA . SER A 1 111 ? -2.102 -6.745 4.993 1.00 98.69 111 SER A CA 1
ATOM 867 C C . SER A 1 111 ? -2.535 -6.991 3.549 1.00 98.69 111 SER A C 1
ATOM 869 O O . SER A 1 111 ? -3.139 -6.112 2.937 1.00 98.69 111 SER A O 1
ATOM 871 N N . MET A 1 112 ? -2.290 -8.190 3.008 1.00 98.69 112 MET A N 1
ATOM 872 C CA . MET A 1 112 ? -2.752 -8.527 1.661 1.00 98.69 112 MET A CA 1
ATOM 873 C C . MET A 1 112 ? -4.272 -8.591 1.547 1.00 98.69 112 MET A C 1
ATOM 875 O O . MET A 1 112 ? -4.805 -8.191 0.512 1.00 98.69 112 MET A O 1
ATOM 879 N N . GLN A 1 113 ? -4.975 -9.038 2.589 1.00 98.75 113 GLN A N 1
ATOM 880 C CA . GLN A 1 113 ? -6.434 -9.009 2.628 1.00 98.75 113 GLN A CA 1
ATOM 881 C C . GLN A 1 113 ? -6.951 -7.573 2.486 1.00 98.75 113 GLN A C 1
ATOM 883 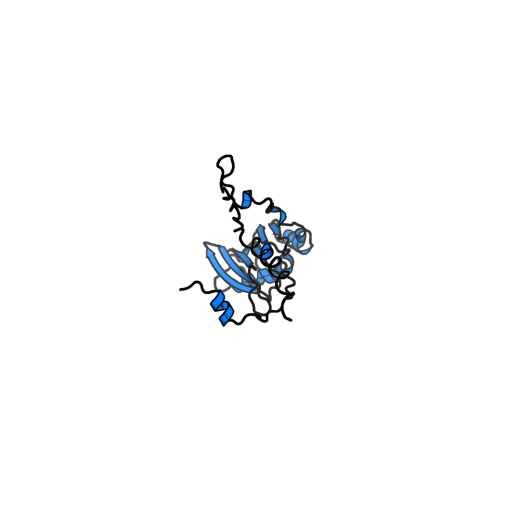O O . GLN A 1 113 ? -7.770 -7.300 1.611 1.00 98.75 113 GLN A O 1
ATOM 888 N N . PHE A 1 114 ? -6.394 -6.628 3.253 1.00 98.75 114 PHE A N 1
ATOM 889 C CA . PHE A 1 114 ? -6.746 -5.212 3.127 1.00 98.75 114 PHE A CA 1
ATOM 890 C C . PHE A 1 114 ? -6.495 -4.666 1.714 1.00 98.75 114 PHE A C 1
ATOM 892 O O . PHE A 1 114 ? -7.349 -3.968 1.163 1.00 98.75 114 PHE A O 1
ATOM 899 N N . LEU A 1 115 ? -5.338 -4.981 1.120 1.00 98.75 115 LEU A N 1
ATOM 900 C CA . LEU A 1 115 ? -4.982 -4.520 -0.225 1.00 98.75 115 LEU A CA 1
ATOM 901 C C . LEU A 1 115 ? -5.918 -5.086 -1.298 1.00 98.75 115 LEU A C 1
ATOM 903 O O . LEU A 1 115 ? -6.299 -4.354 -2.208 1.00 98.75 115 LEU A O 1
ATOM 907 N N . ARG A 1 116 ? -6.330 -6.354 -1.183 1.00 98.62 116 ARG A N 1
ATOM 908 C CA . ARG A 1 116 ? -7.301 -6.982 -2.094 1.00 98.62 116 ARG A CA 1
ATOM 909 C C . ARG A 1 116 ? -8.681 -6.349 -1.973 1.00 98.62 116 ARG A C 1
ATOM 911 O O . ARG A 1 116 ? -9.251 -5.943 -2.984 1.00 98.62 116 ARG A O 1
ATOM 918 N N . ASP A 1 117 ? -9.171 -6.187 -0.748 1.00 98.25 117 ASP A N 1
ATOM 919 C CA . ASP A 1 117 ? -10.497 -5.618 -0.479 1.00 98.25 117 ASP A CA 1
ATOM 920 C C . ASP A 1 117 ? -10.626 -4.170 -0.969 1.00 98.25 117 ASP A C 1
ATOM 922 O O . ASP A 1 117 ? -11.715 -3.711 -1.318 1.00 98.25 117 ASP A O 1
ATOM 926 N N . ASN A 1 118 ? -9.504 -3.448 -1.024 1.00 98.19 118 ASN A N 1
ATOM 927 C CA . ASN A 1 118 ? -9.451 -2.040 -1.404 1.00 98.19 118 ASN A CA 1
ATOM 928 C C . ASN A 1 118 ? -8.745 -1.798 -2.749 1.00 98.19 118 ASN A C 1
ATOM 930 O O . ASN A 1 118 ? -8.489 -0.646 -3.099 1.00 98.19 118 ASN A O 1
ATOM 934 N N . ALA A 1 119 ? -8.473 -2.840 -3.543 1.00 98.25 119 ALA A N 1
ATOM 935 C CA . ALA A 1 119 ? -7.650 -2.737 -4.753 1.00 98.25 119 ALA A CA 1
ATOM 936 C C . ALA A 1 119 ? -8.127 -1.646 -5.732 1.00 98.25 119 ALA A C 1
ATOM 938 O O . ALA A 1 119 ? -7.310 -0.936 -6.316 1.00 98.25 119 ALA A O 1
ATOM 939 N N . LYS A 1 120 ? -9.450 -1.453 -5.848 1.00 97.19 120 LYS A N 1
ATOM 940 C CA . LYS A 1 120 ? -10.059 -0.423 -6.706 1.00 97.19 120 LYS A CA 1
ATOM 941 C C . LYS A 1 120 ? -9.706 1.003 -6.281 1.00 97.19 120 LYS A C 1
ATOM 943 O O . LYS A 1 120 ? -9.290 1.796 -7.118 1.00 97.19 120 LYS A O 1
ATOM 948 N N . ILE A 1 121 ? -9.845 1.337 -4.993 1.00 97.31 121 ILE A N 1
ATOM 949 C CA . ILE A 1 121 ? -9.540 2.695 -4.500 1.00 97.31 121 ILE A CA 1
ATOM 950 C C . ILE A 1 121 ? -8.036 2.960 -4.454 1.00 97.31 121 ILE A C 1
ATOM 952 O O . ILE A 1 121 ? -7.601 4.100 -4.603 1.00 97.31 121 ILE A O 1
ATOM 956 N N . LEU A 1 122 ? -7.248 1.899 -4.265 1.00 97.88 122 LEU A N 1
ATOM 957 C CA . LEU A 1 122 ? -5.793 1.960 -4.267 1.00 97.88 122 LEU A CA 1
ATOM 958 C C . LEU A 1 122 ? -5.225 2.014 -5.691 1.00 97.88 122 LEU A C 1
ATOM 960 O O . LEU A 1 122 ? -4.067 2.383 -5.846 1.00 97.88 122 LEU A O 1
ATOM 964 N N . ASN A 1 123 ? -6.034 1.694 -6.709 1.00 97.25 123 ASN A N 1
ATOM 965 C CA . ASN A 1 123 ? -5.637 1.596 -8.113 1.00 97.25 123 ASN A CA 1
ATOM 966 C C . ASN A 1 123 ? -4.425 0.662 -8.314 1.00 97.25 123 ASN A C 1
ATOM 968 O O . ASN A 1 123 ? -3.439 1.024 -8.954 1.00 97.25 123 ASN A O 1
ATOM 972 N N . ILE A 1 124 ? -4.495 -0.536 -7.726 1.00 98.00 124 ILE A N 1
ATOM 973 C CA . ILE A 1 124 ? -3.428 -1.548 -7.752 1.00 98.00 124 ILE A CA 1
ATOM 974 C C . ILE A 1 124 ?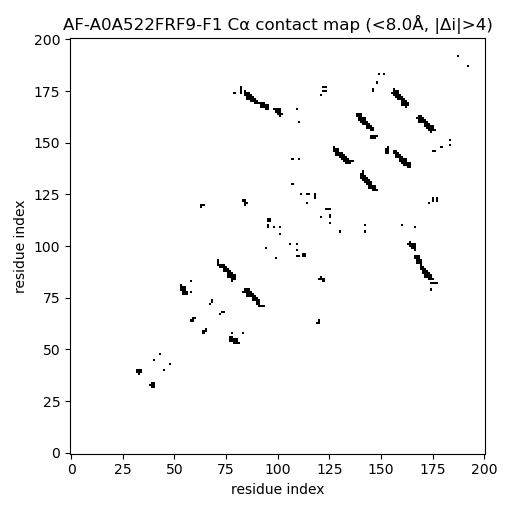 -3.926 -2.874 -8.329 1.00 98.00 124 ILE A C 1
ATOM 976 O O . ILE A 1 124 ? -5.116 -3.183 -8.270 1.00 98.00 124 ILE A O 1
ATOM 980 N N . ASN A 1 125 ? -2.988 -3.706 -8.787 1.00 97.69 125 ASN A N 1
ATOM 981 C CA . ASN A 1 125 ? -3.212 -5.140 -8.960 1.00 97.69 125 ASN A CA 1
ATOM 982 C C . ASN A 1 125 ? -2.493 -5.909 -7.831 1.00 97.69 125 ASN A C 1
ATOM 984 O O . ASN A 1 125 ? -1.259 -5.944 -7.840 1.00 97.69 125 ASN A O 1
ATOM 988 N N . PRO A 1 126 ? -3.220 -6.532 -6.882 1.00 97.75 126 PRO A N 1
ATOM 989 C CA . PRO A 1 126 ? -2.624 -7.283 -5.776 1.00 97.75 126 PRO A CA 1
ATOM 990 C C . PRO A 1 126 ? -1.718 -8.447 -6.194 1.00 97.75 126 PRO A C 1
ATOM 992 O O . PRO A 1 126 ? -0.797 -8.776 -5.451 1.00 97.75 126 PRO A O 1
ATOM 995 N N . ASP A 1 127 ? -1.941 -9.049 -7.366 1.00 97.19 127 ASP A N 1
ATOM 996 C CA . ASP A 1 127 ? -1.119 -10.164 -7.865 1.00 97.19 127 ASP A CA 1
ATOM 997 C C . ASP A 1 127 ? 0.277 -9.704 -8.302 1.00 97.19 127 ASP A C 1
ATOM 999 O O . ASP A 1 127 ? 1.216 -10.493 -8.384 1.00 97.19 127 ASP A O 1
ATOM 1003 N N . ASN A 1 128 ? 0.429 -8.399 -8.532 1.00 97.88 128 ASN A N 1
ATOM 1004 C CA . ASN A 1 128 ? 1.687 -7.762 -8.892 1.00 97.88 128 ASN A CA 1
ATOM 1005 C C . ASN A 1 128 ? 2.408 -7.189 -7.666 1.00 97.88 128 ASN A C 1
ATOM 1007 O O . ASN A 1 128 ? 3.177 -6.244 -7.818 1.00 97.88 128 ASN A O 1
ATOM 1011 N N . LEU A 1 129 ? 2.156 -7.697 -6.458 1.00 98.38 129 LEU A N 1
ATOM 1012 C CA . LEU A 1 129 ? 2.792 -7.214 -5.233 1.00 98.38 129 LEU A CA 1
ATOM 1013 C C . LEU A 1 129 ? 3.676 -8.274 -4.584 1.00 98.38 129 LEU A C 1
ATOM 1015 O O . LEU A 1 129 ? 3.296 -9.435 -4.450 1.00 98.38 129 LEU A O 1
ATOM 1019 N N . ILE A 1 130 ? 4.833 -7.837 -4.093 1.00 98.12 130 ILE A N 1
ATOM 1020 C CA . ILE A 1 130 ? 5.698 -8.625 -3.215 1.00 98.12 130 ILE A CA 1
ATOM 1021 C C . ILE A 1 130 ? 5.817 -7.940 -1.860 1.00 98.12 130 ILE A C 1
ATOM 1023 O O . ILE A 1 130 ? 5.987 -6.726 -1.768 1.00 98.12 130 ILE A O 1
ATOM 1027 N N . PHE A 1 131 ? 5.715 -8.725 -0.793 1.00 98.31 131 PHE A N 1
ATOM 1028 C CA . PHE A 1 131 ? 5.935 -8.252 0.570 1.00 98.31 131 PHE A CA 1
ATOM 1029 C C . PHE A 1 131 ? 7.426 -8.003 0.789 1.00 98.31 131 PHE A C 1
ATOM 1031 O O . PHE A 1 131 ? 8.231 -8.885 0.495 1.00 98.31 131 PHE A O 1
ATOM 1038 N N . THR A 1 132 ? 7.794 -6.837 1.317 1.00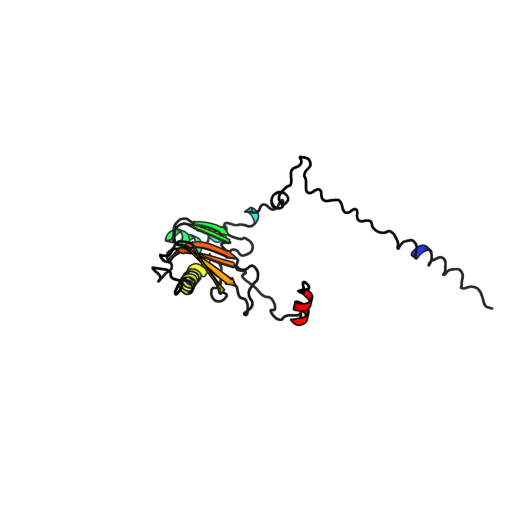 97.56 132 THR A N 1
ATOM 1039 C CA . THR A 1 132 ? 9.209 -6.447 1.434 1.00 97.56 132 THR A CA 1
ATOM 1040 C C . THR A 1 132 ? 9.663 -6.175 2.854 1.00 97.56 132 THR A C 1
ATOM 1042 O O . THR A 1 132 ? 10.770 -6.560 3.220 1.00 97.56 132 THR A O 1
ATOM 1045 N N . LYS A 1 133 ? 8.838 -5.520 3.672 1.00 94.69 133 LYS A N 1
ATOM 1046 C CA . LYS A 1 133 ? 9.231 -5.135 5.031 1.00 94.69 133 LYS A CA 1
ATOM 1047 C C . LYS A 1 133 ? 8.063 -5.219 5.998 1.00 94.69 133 LYS A C 1
ATOM 1049 O O . LYS A 1 133 ? 6.929 -4.887 5.663 1.00 94.69 133 LYS A O 1
ATOM 1054 N N . THR A 1 134 ? 8.376 -5.596 7.231 1.00 97.56 134 THR A N 1
ATOM 1055 C CA . THR A 1 134 ? 7.511 -5.372 8.386 1.00 97.56 134 THR A CA 1
ATOM 1056 C C . THR A 1 134 ? 8.344 -4.910 9.567 1.00 97.56 134 THR A C 1
ATOM 1058 O O . THR A 1 134 ? 9.463 -5.381 9.773 1.00 97.56 134 THR A O 1
ATOM 1061 N N . LYS A 1 135 ? 7.819 -3.955 10.330 1.00 97.75 135 LYS A N 1
ATOM 1062 C CA . LYS A 1 135 ? 8.433 -3.482 11.568 1.00 97.75 135 LYS A CA 1
ATOM 1063 C C . LYS A 1 135 ? 7.354 -3.102 12.565 1.00 97.75 135 LYS A C 1
ATOM 1065 O O . LYS A 1 135 ? 6.491 -2.278 12.262 1.00 97.75 135 LYS A O 1
ATOM 1070 N N . LYS A 1 136 ? 7.439 -3.644 13.777 1.00 97.94 136 LYS A N 1
ATOM 1071 C CA . LYS A 1 136 ? 6.612 -3.204 14.900 1.00 97.94 136 LYS A CA 1
ATOM 1072 C C . LYS A 1 136 ? 7.302 -2.060 15.637 1.00 97.94 136 LYS A C 1
ATOM 1074 O O . LYS A 1 136 ? 8.476 -2.160 15.984 1.00 97.94 136 LYS A O 1
ATOM 1079 N N . VAL A 1 137 ? 6.571 -0.982 15.895 1.00 96.69 137 VAL A N 1
ATOM 1080 C CA . VAL A 1 137 ? 6.994 0.102 16.789 1.00 96.69 137 VAL A CA 1
ATOM 1081 C C . VAL A 1 137 ? 5.832 0.406 17.724 1.00 96.69 137 VAL A C 1
ATOM 1083 O O . VAL A 1 137 ? 4.768 0.847 17.287 1.00 96.69 137 VAL A O 1
ATOM 1086 N N . ASN A 1 138 ? 6.025 0.163 19.021 1.00 94.75 138 ASN A N 1
ATOM 1087 C CA . ASN A 1 138 ? 4.960 0.208 20.023 1.00 94.75 138 ASN A CA 1
ATOM 1088 C C . ASN A 1 138 ? 3.773 -0.685 19.601 1.00 94.75 138 ASN A C 1
ATOM 1090 O O . ASN A 1 138 ? 3.951 -1.876 19.364 1.00 94.75 138 ASN A O 1
ATOM 1094 N N . LYS A 1 139 ? 2.570 -0.112 19.476 1.00 94.25 139 LYS A N 1
ATOM 1095 C CA . LYS A 1 139 ? 1.328 -0.814 19.101 1.00 94.25 139 LYS A CA 1
ATOM 1096 C C . LYS A 1 139 ? 0.992 -0.709 17.607 1.00 94.25 139 LYS A C 1
ATOM 1098 O O . LYS A 1 139 ? -0.168 -0.869 17.224 1.00 94.25 139 LYS A O 1
ATOM 1103 N N . LEU A 1 140 ? 1.977 -0.365 16.773 1.00 97.75 140 LEU A N 1
ATOM 1104 C CA . LEU A 1 140 ? 1.783 -0.133 15.345 1.00 97.75 140 LEU A CA 1
ATOM 1105 C C . LEU A 1 140 ? 2.752 -0.964 14.508 1.00 97.75 140 LEU A C 1
ATOM 1107 O O . LEU A 1 140 ? 3.964 -0.953 14.724 1.00 97.75 140 LEU A O 1
ATOM 1111 N N . TRP A 1 141 ? 2.196 -1.645 13.520 1.00 98.56 141 TRP A N 1
ATOM 1112 C CA . TRP A 1 141 ? 2.908 -2.355 12.474 1.00 98.56 141 TRP A CA 1
ATOM 1113 C C . TRP A 1 141 ? 3.056 -1.453 11.256 1.00 98.56 141 TRP A C 1
ATOM 1115 O O . TRP A 1 141 ? 2.079 -0.878 10.779 1.00 98.56 141 TRP A O 1
ATOM 1125 N N . TYR A 1 142 ? 4.282 -1.347 10.760 1.00 98.56 142 TYR A N 1
ATOM 1126 C CA . TYR A 1 142 ? 4.626 -0.714 9.496 1.00 98.56 142 TYR A CA 1
ATOM 1127 C C . TYR A 1 142 ? 4.899 -1.825 8.502 1.00 98.56 142 TYR A C 1
ATOM 1129 O O . TYR A 1 142 ? 5.835 -2.597 8.702 1.00 98.56 142 TYR A O 1
ATOM 1137 N N . VAL A 1 143 ? 4.083 -1.915 7.461 1.00 98.75 143 VAL A N 1
ATOM 1138 C CA . VAL A 1 143 ? 4.155 -2.989 6.470 1.00 98.75 143 VAL A CA 1
ATOM 1139 C C . VAL A 1 143 ? 4.407 -2.384 5.104 1.00 98.75 143 VAL A C 1
ATOM 1141 O O . VAL A 1 143 ? 3.779 -1.385 4.767 1.00 98.75 143 VAL A O 1
ATOM 1144 N N . GLY A 1 144 ? 5.319 -2.973 4.333 1.00 98.56 144 GLY A N 1
ATOM 1145 C CA . GLY A 1 144 ? 5.665 -2.514 2.996 1.00 98.56 144 GLY A CA 1
ATOM 1146 C C . GLY A 1 144 ? 5.566 -3.610 1.942 1.00 98.56 144 GLY A C 1
ATOM 1147 O O . GLY A 1 144 ? 5.912 -4.768 2.196 1.00 98.56 144 GLY A O 1
ATOM 1148 N N . PHE A 1 145 ? 5.140 -3.209 0.748 1.00 98.81 145 PHE A N 1
ATOM 1149 C CA . PHE A 1 145 ? 5.164 -4.008 -0.469 1.00 98.81 145 PHE A CA 1
ATOM 1150 C C . PHE A 1 145 ? 5.800 -3.217 -1.614 1.00 98.81 145 PHE A C 1
ATOM 1152 O O . PHE A 1 145 ? 5.835 -1.984 -1.600 1.00 98.81 145 PHE A O 1
ATOM 1159 N N . ARG A 1 146 ? 6.278 -3.945 -2.621 1.00 98.56 146 ARG A N 1
ATOM 1160 C CA . ARG A 1 146 ? 6.747 -3.408 -3.902 1.00 98.56 146 ARG A CA 1
ATOM 1161 C C . ARG A 1 146 ? 5.930 -4.002 -5.037 1.00 98.56 146 ARG A C 1
ATOM 1163 O O . ARG A 1 146 ? 5.458 -5.135 -4.935 1.00 98.56 146 ARG A O 1
ATOM 1170 N N . GLN A 1 147 ? 5.784 -3.246 -6.117 1.00 98.56 147 GLN A N 1
ATOM 1171 C CA . GLN A 1 147 ? 5.200 -3.747 -7.351 1.00 98.56 147 GLN A CA 1
ATOM 1172 C C . GLN A 1 147 ? 6.219 -4.609 -8.106 1.00 98.56 147 GLN A C 1
ATOM 1174 O O . GLN A 1 147 ? 7.397 -4.265 -8.192 1.00 98.56 147 GLN A O 1
ATOM 1179 N N . VAL A 1 148 ? 5.749 -5.692 -8.716 1.00 98.19 148 VAL A N 1
ATOM 1180 C CA . VAL A 1 148 ? 6.499 -6.504 -9.675 1.00 98.19 148 VAL A CA 1
ATOM 1181 C C . VAL A 1 148 ? 5.827 -6.491 -11.043 1.00 98.19 148 VAL A C 1
ATOM 1183 O O . VAL A 1 148 ? 4.604 -6.508 -11.164 1.00 98.19 148 VAL A O 1
ATOM 1186 N N . TYR A 1 149 ? 6.637 -6.489 -12.096 1.00 97.75 149 TYR A N 1
ATOM 1187 C CA . TYR A 1 149 ? 6.202 -6.625 -13.480 1.00 97.75 149 TYR A CA 1
ATOM 1188 C C . TYR A 1 149 ? 7.041 -7.704 -14.160 1.00 97.75 149 TYR A C 1
ATOM 1190 O O . TYR A 1 149 ? 8.260 -7.579 -14.257 1.00 97.75 149 TYR A O 1
ATOM 1198 N N . LYS A 1 150 ? 6.396 -8.793 -14.603 1.00 95.50 150 LYS A N 1
ATOM 1199 C CA . LYS A 1 150 ? 7.070 -9.971 -15.191 1.00 95.50 150 LYS A CA 1
ATOM 1200 C C . LYS A 1 150 ? 8.227 -10.504 -14.322 1.00 95.50 150 LYS A C 1
ATOM 1202 O O . LYS A 1 150 ? 9.279 -10.870 -14.834 1.00 95.50 150 LYS A O 1
ATOM 1207 N N . GLY A 1 151 ? 8.032 -10.516 -13.001 1.00 94.69 151 GLY A N 1
ATOM 1208 C CA . GLY A 1 151 ? 9.025 -10.987 -12.028 1.00 94.69 151 GLY A CA 1
ATOM 1209 C C . GLY A 1 151 ? 10.131 -9.985 -11.675 1.00 94.69 151 GLY A C 1
ATOM 1210 O O . GLY A 1 151 ? 10.997 -10.320 -10.875 1.00 94.69 151 GLY A O 1
ATOM 1211 N N . ILE A 1 152 ? 10.106 -8.769 -12.229 1.00 96.00 152 ILE A N 1
ATOM 1212 C CA . ILE A 1 152 ? 11.086 -7.712 -11.946 1.00 96.00 152 ILE A CA 1
ATOM 1213 C C . ILE A 1 152 ? 10.442 -6.657 -11.047 1.00 96.00 152 ILE A C 1
ATOM 1215 O O . ILE A 1 152 ? 9.338 -6.197 -11.336 1.00 96.00 152 ILE A O 1
ATOM 1219 N N . GLU A 1 153 ? 11.122 -6.264 -9.969 1.00 96.81 153 GLU A N 1
ATOM 1220 C CA . GLU A 1 153 ? 10.681 -5.156 -9.116 1.00 96.81 153 GLU A CA 1
ATOM 1221 C C . GLU A 1 153 ? 10.602 -3.853 -9.921 1.00 96.81 153 GLU A C 1
ATOM 1223 O O . GLU A 1 153 ? 11.535 -3.470 -10.630 1.00 96.81 153 GLU A O 1
ATOM 1228 N N . VAL A 1 154 ? 9.477 -3.153 -9.798 1.00 97.31 154 VAL A N 1
ATOM 1229 C CA . VAL A 1 154 ? 9.302 -1.824 -10.378 1.00 97.31 154 VAL A CA 1
ATOM 1230 C C . VAL A 1 154 ? 9.918 -0.813 -9.420 1.00 97.31 154 VAL A C 1
ATOM 1232 O O . VAL A 1 154 ? 9.414 -0.597 -8.315 1.00 97.31 154 VAL A O 1
ATOM 1235 N N . LEU A 1 155 ? 11.015 -0.187 -9.844 1.00 94.44 155 LEU A N 1
ATOM 1236 C CA . LEU A 1 155 ? 11.687 0.842 -9.054 1.00 94.44 155 LEU A CA 1
ATOM 1237 C C . LEU A 1 155 ? 10.726 1.980 -8.692 1.00 94.44 155 LEU A C 1
ATOM 1239 O O . LEU A 1 155 ? 9.849 2.336 -9.475 1.00 94.44 155 LEU A O 1
ATOM 1243 N N . LEU A 1 156 ? 10.927 2.549 -7.501 1.00 94.19 156 LEU A N 1
ATOM 1244 C CA . LEU A 1 156 ? 10.117 3.630 -6.918 1.00 94.19 156 LEU A CA 1
ATOM 1245 C C . LEU A 1 156 ? 8.650 3.275 -6.633 1.00 94.19 156 LEU A C 1
ATOM 1247 O O . LEU A 1 156 ? 7.942 4.100 -6.069 1.00 94.19 156 LEU A O 1
ATOM 1251 N N . SER A 1 157 ? 8.196 2.059 -6.951 1.00 97.44 157 SER A N 1
ATOM 1252 C CA . SER A 1 157 ? 6.886 1.600 -6.489 1.00 97.44 157 SER A CA 1
ATOM 1253 C C . SER A 1 157 ? 6.926 1.395 -4.984 1.00 97.44 157 SER A C 1
ATOM 1255 O O . SER A 1 157 ? 7.885 0.826 -4.478 1.00 97.44 157 SER A O 1
ATOM 1257 N N . GLU A 1 158 ? 5.927 1.829 -4.234 1.00 97.62 158 GLU A N 1
A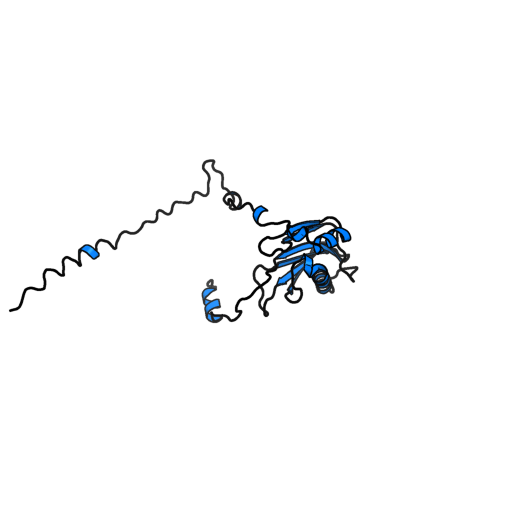TOM 1258 C CA . GLU A 1 158 ? 5.876 1.590 -2.793 1.00 97.62 158 GLU A CA 1
ATOM 1259 C C . GLU A 1 158 ? 4.432 1.509 -2.322 1.00 97.62 158 GLU A C 1
ATOM 1261 O O . GLU A 1 158 ? 3.599 2.342 -2.659 1.00 97.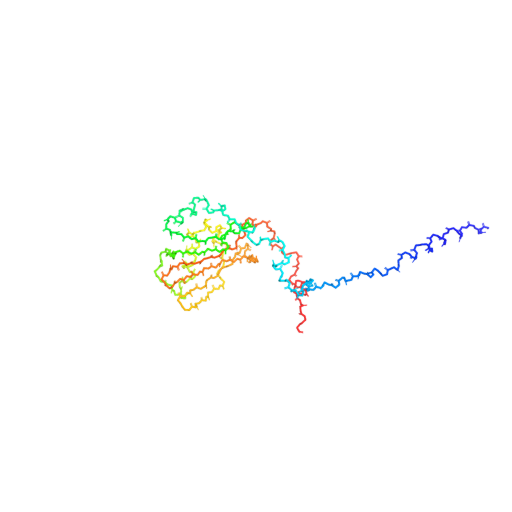62 158 GLU A O 1
ATOM 1266 N N . ILE A 1 159 ? 4.125 0.488 -1.531 1.00 98.62 159 ILE A N 1
ATOM 1267 C CA . ILE A 1 159 ? 2.844 0.375 -0.848 1.00 98.62 159 ILE A CA 1
ATOM 1268 C C . ILE A 1 159 ? 3.156 0.233 0.628 1.00 98.62 159 ILE A C 1
ATOM 1270 O O . ILE A 1 159 ? 3.792 -0.740 1.025 1.00 98.62 159 ILE A O 1
ATOM 1274 N N . GLU A 1 160 ? 2.703 1.178 1.441 1.00 98.50 160 GLU A N 1
ATOM 1275 C CA . GLU A 1 160 ? 2.877 1.142 2.888 1.00 98.50 160 GLU A CA 1
ATOM 1276 C C . GLU A 1 160 ? 1.531 1.099 3.599 1.00 98.50 160 GLU A C 1
ATOM 1278 O O . GLU A 1 160 ? 0.625 1.867 3.277 1.00 98.50 160 GLU A O 1
ATOM 1283 N N . LEU A 1 161 ? 1.426 0.254 4.622 1.00 98.81 161 LEU A N 1
ATOM 1284 C CA . LEU A 1 161 ? 0.298 0.210 5.546 1.00 98.81 161 LEU A CA 1
ATOM 1285 C C . LEU A 1 161 ? 0.781 0.469 6.972 1.00 98.81 161 LEU A C 1
ATOM 1287 O O . LEU A 1 161 ? 1.834 -0.018 7.392 1.00 98.81 161 LEU A O 1
ATOM 1291 N N . ARG A 1 162 ? -0.029 1.195 7.744 1.00 98.62 162 ARG A N 1
ATOM 1292 C CA . ARG A 1 162 ? 0.125 1.332 9.196 1.00 98.62 162 ARG A CA 1
ATOM 1293 C C . ARG A 1 162 ? -1.053 0.673 9.892 1.00 98.62 162 ARG A C 1
ATOM 1295 O O . ARG A 1 162 ? -2.190 1.130 9.744 1.00 98.62 162 ARG A O 1
ATOM 1302 N N . ILE A 1 163 ? -0.774 -0.384 10.649 1.00 98.75 163 ILE A N 1
ATOM 1303 C CA . ILE A 1 163 ? -1.790 -1.305 11.166 1.00 98.75 163 ILE A CA 1
ATOM 1304 C C . ILE A 1 163 ? -1.648 -1.441 12.679 1.00 98.75 163 ILE A C 1
ATOM 1306 O O . ILE A 1 163 ? -0.566 -1.710 13.196 1.00 98.75 163 ILE A O 1
ATOM 1310 N N . ARG A 1 164 ? -2.740 -1.227 13.410 1.00 98.25 164 ARG A N 1
ATOM 1311 C CA . ARG A 1 164 ? -2.798 -1.428 14.862 1.00 98.25 164 ARG A CA 1
ATOM 1312 C C . ARG A 1 164 ? -2.877 -2.914 15.220 1.00 98.25 164 ARG A C 1
ATOM 1314 O O . ARG A 1 164 ? -3.267 -3.742 14.402 1.00 98.25 164 ARG A O 1
ATOM 1321 N N . GLU A 1 165 ? -2.569 -3.241 16.472 1.00 97.56 165 GLU A N 1
ATOM 1322 C CA . GLU A 1 165 ? -2.658 -4.614 16.997 1.00 97.56 165 GLU A CA 1
ATOM 1323 C C . GLU A 1 165 ? -4.068 -5.219 16.937 1.00 97.56 165 GLU A C 1
ATOM 1325 O O . GLU A 1 165 ? -4.180 -6.433 16.865 1.00 97.56 165 GLU A O 1
ATOM 1330 N N . ASP A 1 166 ? -5.125 -4.403 16.900 1.00 98.19 166 ASP A N 1
ATOM 1331 C CA . ASP A 1 166 ? -6.527 -4.825 16.745 1.00 98.19 166 ASP A CA 1
ATOM 1332 C C . ASP A 1 166 ? -6.969 -4.946 15.272 1.00 98.19 166 ASP A C 1
ATOM 1334 O O . ASP A 1 166 ? -8.142 -4.749 14.947 1.00 98.19 166 ASP A O 1
ATOM 1338 N N . ALA A 1 167 ? -6.009 -5.199 14.374 1.00 98.44 167 ALA A N 1
ATOM 1339 C CA . ALA A 1 167 ? -6.208 -5.391 12.935 1.00 98.44 167 ALA A CA 1
ATOM 1340 C C . ALA A 1 167 ? -6.930 -4.237 12.229 1.00 98.44 167 ALA A C 1
ATOM 1342 O O . ALA A 1 167 ? -7.692 -4.443 11.285 1.00 98.44 167 ALA A O 1
ATOM 1343 N N . LYS A 1 168 ? -6.650 -2.997 12.651 1.00 98.62 168 LYS A N 1
ATOM 1344 C CA . LYS A 1 168 ? -7.175 -1.795 11.993 1.00 98.62 168 LYS A CA 1
ATOM 1345 C C . LYS A 1 168 ? -6.095 -1.002 11.269 1.00 98.62 168 LYS A C 1
ATOM 1347 O O . LYS A 1 168 ? -5.095 -0.613 11.877 1.00 98.62 168 LYS A O 1
ATOM 1352 N N . VAL A 1 169 ? -6.329 -0.695 9.997 1.00 98.69 169 VAL A N 1
ATOM 1353 C CA . VAL A 1 169 ? -5.491 0.200 9.190 1.00 98.69 169 VAL A CA 1
ATOM 1354 C C . VAL A 1 169 ? -5.842 1.648 9.512 1.00 98.69 169 VAL A C 1
ATOM 1356 O O . VAL A 1 169 ? -7.005 2.039 9.447 1.00 98.69 169 VAL A O 1
ATOM 1359 N N . ILE A 1 170 ? -4.838 2.450 9.867 1.00 98.25 170 ILE A N 1
ATOM 1360 C CA . ILE A 1 170 ? -5.017 3.871 10.228 1.00 98.25 170 ILE A CA 1
ATOM 1361 C C . ILE A 1 170 ? -4.425 4.835 9.201 1.00 98.25 170 ILE A C 1
ATOM 1363 O O . ILE A 1 170 ? -4.783 6.012 9.167 1.00 98.25 170 ILE A O 1
ATOM 1367 N N . ALA A 1 171 ? -3.498 4.341 8.383 1.00 98.62 171 ALA A N 1
ATOM 1368 C CA . ALA A 1 171 ? -2.902 5.084 7.292 1.00 98.62 171 ALA A CA 1
ATOM 1369 C C . ALA A 1 171 ? -2.360 4.121 6.238 1.00 98.62 171 ALA A C 1
ATOM 1371 O O . ALA A 1 171 ? -1.948 3.003 6.563 1.00 98.62 171 ALA A O 1
ATOM 1372 N N . PHE A 1 172 ? -2.322 4.589 4.998 1.00 98.69 172 PHE A N 1
ATOM 1373 C CA . PHE A 1 172 ? -1.669 3.898 3.897 1.00 98.69 172 PHE A CA 1
ATOM 1374 C C . PHE A 1 172 ? -1.106 4.892 2.881 1.00 98.69 172 PHE A C 1
ATOM 1376 O O . PHE A 1 172 ? -1.529 6.048 2.823 1.00 98.69 172 PHE A O 1
ATOM 1383 N N . GLY A 1 173 ? -0.136 4.443 2.096 1.00 98.38 173 GLY A N 1
ATOM 1384 C CA . GLY A 1 173 ? 0.419 5.176 0.965 1.00 98.38 173 GLY A CA 1
ATOM 1385 C C . GLY A 1 173 ? 0.695 4.218 -0.179 1.00 98.38 173 GLY A C 1
ATOM 1386 O O . GLY A 1 173 ? 1.104 3.086 0.066 1.00 98.38 173 GLY A O 1
ATOM 1387 N N . VAL A 1 174 ? 0.416 4.646 -1.405 1.00 98.38 174 VAL A N 1
ATOM 1388 C CA . VAL A 1 174 ? 0.549 3.823 -2.606 1.00 98.38 174 VAL A CA 1
ATOM 1389 C C . VAL A 1 174 ? 1.156 4.648 -3.727 1.00 98.38 174 VAL A C 1
ATOM 1391 O O . VAL A 1 174 ? 0.563 5.638 -4.149 1.00 98.38 174 VAL A O 1
ATOM 1394 N N . ASP A 1 175 ? 2.263 4.151 -4.257 1.00 97.69 175 ASP A N 1
ATOM 1395 C CA . ASP A 1 175 ? 2.885 4.516 -5.521 1.00 97.69 175 ASP A CA 1
ATOM 1396 C C . ASP A 1 175 ? 2.942 3.237 -6.372 1.00 97.69 175 ASP A C 1
ATOM 1398 O O . ASP A 1 175 ? 3.775 2.354 -6.159 1.00 97.69 175 ASP A O 1
ATOM 1402 N N . PHE A 1 176 ? 1.986 3.091 -7.292 1.00 98.19 176 PHE A N 1
ATOM 1403 C CA . PHE A 1 176 ? 1.842 1.916 -8.157 1.00 98.19 176 PHE A CA 1
ATOM 1404 C C . PHE A 1 176 ? 1.679 2.365 -9.607 1.00 98.19 176 PHE A C 1
ATOM 1406 O O . PHE A 1 176 ? 0.814 3.182 -9.930 1.00 98.19 176 PHE A O 1
ATOM 1413 N N . TYR A 1 177 ? 2.507 1.824 -10.494 1.00 97.06 177 TYR A N 1
ATOM 1414 C CA . TYR A 1 177 ? 2.571 2.239 -11.888 1.00 97.06 177 TYR A CA 1
ATOM 1415 C C . TYR A 1 177 ? 1.731 1.299 -12.745 1.00 97.06 177 TYR A C 1
ATOM 1417 O O . TYR A 1 177 ? 2.131 0.178 -13.065 1.00 97.06 177 TYR A O 1
ATOM 1425 N N . ASN A 1 178 ? 0.538 1.755 -13.114 1.00 93.94 178 ASN A N 1
ATOM 1426 C CA . ASN A 1 178 ? -0.329 1.026 -14.033 1.00 93.94 178 ASN A CA 1
ATOM 1427 C C . ASN A 1 178 ? 0.153 1.160 -15.486 1.00 93.94 178 ASN A C 1
ATOM 1429 O O . ASN A 1 178 ? 0.877 2.089 -15.834 1.00 93.94 178 ASN A O 1
ATOM 1433 N N . ASN A 1 179 ? -0.295 0.243 -16.348 1.00 91.75 179 ASN A N 1
ATOM 1434 C CA . ASN A 1 179 ? -0.050 0.273 -17.798 1.00 91.75 179 ASN A CA 1
ATOM 1435 C C . ASN A 1 179 ? 1.430 0.151 -18.215 1.00 91.75 179 ASN A C 1
ATOM 1437 O O . ASN A 1 179 ? 1.832 0.681 -19.250 1.00 91.75 179 ASN A O 1
ATOM 1441 N N . ILE A 1 180 ? 2.247 -0.571 -17.440 1.00 94.31 180 ILE A N 1
ATOM 1442 C CA . ILE A 1 180 ? 3.628 -0.882 -17.830 1.00 94.31 180 ILE A CA 1
ATOM 1443 C C . ILE A 1 180 ? 3.608 -1.772 -19.078 1.00 94.31 180 ILE A C 1
ATOM 1445 O O . ILE A 1 180 ? 3.158 -2.920 -19.042 1.00 94.31 180 ILE A O 1
ATOM 1449 N N . ASN A 1 181 ? 4.130 -1.244 -20.183 1.00 94.50 181 ASN A N 1
ATOM 1450 C CA . ASN A 1 181 ? 4.278 -1.963 -21.443 1.00 94.50 181 ASN A CA 1
ATOM 1451 C C . ASN A 1 181 ? 5.669 -1.710 -22.035 1.00 94.50 181 ASN A C 1
ATOM 1453 O O . ASN A 1 181 ? 5.835 -0.950 -22.987 1.00 94.50 181 ASN A O 1
ATOM 1457 N N . ILE A 1 182 ? 6.678 -2.322 -21.418 1.00 92.88 182 ILE A N 1
ATOM 1458 C CA . ILE A 1 182 ? 8.076 -2.245 -21.851 1.00 92.88 182 ILE A CA 1
ATOM 1459 C C . ILE A 1 182 ? 8.689 -3.646 -21.929 1.00 92.88 182 ILE A C 1
ATOM 1461 O O . ILE A 1 182 ? 8.229 -4.587 -21.271 1.00 92.88 182 ILE A O 1
ATOM 1465 N N . SER A 1 183 ? 9.734 -3.789 -22.747 1.00 94.44 183 SER A N 1
ATOM 1466 C CA . SER A 1 183 ? 10.530 -5.017 -22.780 1.00 94.44 183 SER A CA 1
ATOM 1467 C C . SER A 1 183 ? 11.305 -5.179 -21.475 1.00 94.44 183 SER A C 1
ATOM 1469 O O . SER A 1 183 ? 11.892 -4.224 -20.972 1.00 94.44 183 SER A O 1
ATOM 1471 N N . THR A 1 184 ? 11.324 -6.402 -20.952 1.00 94.31 184 THR A N 1
ATOM 1472 C CA . THR A 1 184 ? 12.110 -6.788 -19.774 1.00 94.31 184 THR A CA 1
ATOM 1473 C C . THR A 1 184 ? 13.375 -7.559 -20.148 1.00 94.31 184 THR A C 1
ATOM 1475 O O . THR A 1 184 ? 14.076 -8.049 -19.269 1.00 94.31 184 THR A O 1
ATOM 1478 N N . THR A 1 185 ? 13.679 -7.680 -21.444 1.00 94.88 185 THR A N 1
ATOM 1479 C CA . THR A 1 185 ? 14.913 -8.306 -21.928 1.00 94.88 185 THR A CA 1
ATOM 1480 C C . THR A 1 185 ? 16.071 -7.315 -21.802 1.00 94.88 185 THR A C 1
ATOM 1482 O O . THR A 1 185 ? 16.033 -6.266 -22.452 1.00 94.88 185 THR A O 1
ATOM 1485 N N . PRO A 1 186 ? 17.113 -7.617 -21.006 1.00 92.75 186 PRO A N 1
ATOM 1486 C CA . PRO A 1 186 ? 18.264 -6.734 -20.878 1.00 92.75 186 PRO A CA 1
ATOM 1487 C C . PRO A 1 186 ? 19.002 -6.585 -22.211 1.00 92.75 186 PRO A C 1
ATOM 1489 O O . PRO A 1 186 ? 19.335 -7.573 -22.861 1.00 92.75 186 PRO A O 1
ATOM 1492 N N . THR A 1 187 ? 19.306 -5.348 -22.599 1.00 95.31 187 THR A N 1
ATOM 1493 C CA . THR A 1 187 ? 20.174 -5.045 -23.753 1.00 95.31 187 THR A CA 1
ATOM 1494 C C . THR A 1 187 ? 21.646 -4.922 -23.355 1.00 95.31 187 THR A C 1
ATOM 1496 O O . THR A 1 187 ? 22.534 -4.959 -24.206 1.00 95.31 187 THR A O 1
ATOM 1499 N N . VAL A 1 188 ? 21.916 -4.789 -22.053 1.00 93.31 188 VAL A N 1
ATOM 1500 C CA . VAL A 1 188 ? 23.254 -4.724 -21.464 1.00 93.31 188 VAL A CA 1
ATOM 1501 C C . VAL A 1 188 ? 23.508 -6.020 -20.687 1.00 93.31 188 VAL A C 1
ATOM 1503 O O . VAL A 1 188 ? 22.730 -6.334 -19.785 1.00 93.31 188 VAL A O 1
ATOM 1506 N N . PRO A 1 189 ? 24.581 -6.774 -20.996 1.00 94.19 189 PRO A N 1
ATOM 1507 C CA . PRO A 1 189 ? 24.956 -7.956 -20.224 1.00 94.19 189 PRO A CA 1
ATOM 1508 C C . PRO A 1 189 ? 25.278 -7.612 -18.768 1.00 94.19 189 PRO A C 1
ATOM 1510 O O . PRO A 1 189 ? 25.851 -6.555 -18.494 1.00 94.19 189 PRO A O 1
ATOM 1513 N N . LEU A 1 190 ? 24.999 -8.540 -17.848 1.00 91.19 190 LEU A N 1
ATOM 1514 C CA . LEU A 1 190 ? 25.241 -8.358 -16.412 1.00 91.19 190 LEU A CA 1
ATOM 1515 C C . LEU A 1 190 ? 26.683 -7.923 -16.105 1.00 91.19 190 LEU A C 1
ATOM 1517 O O . LEU A 1 190 ? 26.882 -6.990 -15.339 1.00 91.19 190 LEU A O 1
ATOM 1521 N N . SER A 1 191 ? 27.686 -8.526 -16.750 1.00 93.62 191 SER A N 1
ATOM 1522 C CA . SER A 1 191 ? 29.099 -8.164 -16.549 1.00 93.62 191 SER A CA 1
ATOM 1523 C C . SER A 1 191 ? 29.392 -6.698 -16.883 1.00 93.62 191 SER A C 1
ATOM 1525 O O . SER A 1 191 ? 30.113 -6.022 -16.155 1.00 93.62 191 SER A O 1
ATOM 1527 N N . LYS A 1 192 ? 28.791 -6.173 -17.956 1.00 93.88 192 LYS A N 1
ATOM 1528 C CA . LYS A 1 192 ? 28.930 -4.766 -18.344 1.00 93.88 192 LYS A CA 1
ATOM 1529 C C . LYS A 1 192 ? 28.184 -3.844 -17.381 1.00 93.88 192 LYS A C 1
ATOM 1531 O O . LYS A 1 192 ? 28.704 -2.785 -17.048 1.00 93.88 192 LYS A O 1
ATOM 1536 N N . ALA A 1 193 ? 27.000 -4.245 -16.918 1.00 91.81 193 ALA A N 1
ATOM 1537 C CA . ALA A 1 193 ? 26.266 -3.500 -15.897 1.00 91.81 193 ALA A CA 1
ATOM 1538 C C . ALA A 1 193 ? 27.067 -3.400 -14.585 1.00 91.81 193 ALA A C 1
ATOM 1540 O O . ALA A 1 193 ? 27.205 -2.304 -14.052 1.00 91.81 193 ALA A O 1
ATOM 1541 N N . MET A 1 194 ? 27.670 -4.505 -14.130 1.00 92.00 194 MET A N 1
ATOM 1542 C CA . MET A 1 194 ? 28.535 -4.542 -12.943 1.00 92.00 194 MET A CA 1
ATOM 1543 C C . MET A 1 194 ? 29.784 -3.671 -13.114 1.00 92.00 194 MET A C 1
ATOM 1545 O O . MET A 1 194 ? 30.081 -2.856 -12.251 1.00 92.00 194 MET A O 1
ATOM 1549 N N . ASN A 1 195 ? 30.473 -3.763 -14.258 1.00 92.00 195 ASN A N 1
ATOM 1550 C CA . ASN A 1 195 ? 31.646 -2.929 -14.535 1.00 92.00 195 ASN A CA 1
ATOM 1551 C C . ASN A 1 195 ? 31.327 -1.431 -14.541 1.00 92.00 195 ASN A C 1
ATOM 1553 O O . ASN A 1 195 ? 32.133 -0.639 -14.068 1.00 92.00 195 ASN A O 1
ATOM 1557 N N . ASN A 1 196 ? 30.154 -1.044 -15.044 1.00 88.81 196 ASN A N 1
ATOM 1558 C CA . ASN A 1 196 ? 29.700 0.345 -15.002 1.00 88.81 196 ASN A CA 1
ATOM 1559 C C . ASN A 1 196 ? 29.295 0.792 -13.588 1.00 88.81 196 ASN A C 1
ATOM 1561 O O . ASN A 1 196 ? 29.338 1.984 -13.299 1.00 88.81 196 ASN A O 1
ATOM 1565 N N . ALA A 1 197 ? 28.862 -0.144 -12.739 1.00 86.56 197 ALA A N 1
ATOM 1566 C CA . ALA A 1 197 ? 28.470 0.118 -11.359 1.00 86.56 197 ALA A CA 1
ATOM 1567 C C . ALA A 1 197 ? 29.665 0.172 -10.388 1.00 86.56 197 ALA A C 1
ATOM 1569 O O . ALA A 1 197 ? 29.478 0.639 -9.266 1.00 86.56 197 ALA A O 1
ATOM 1570 N N . HIS A 1 198 ? 30.867 -0.263 -10.800 1.00 73.56 198 HIS A N 1
ATOM 1571 C CA . HIS A 1 198 ? 32.084 -0.183 -9.985 1.00 73.56 198 HIS A CA 1
ATOM 1572 C C . HIS A 1 198 ? 32.451 1.274 -9.645 1.00 73.56 198 HIS A C 1
ATOM 1574 O O . HIS A 1 198 ? 33.184 1.960 -10.358 1.00 73.56 198 HIS A O 1
ATOM 1580 N N . LEU A 1 199 ? 31.952 1.703 -8.485 1.00 61.53 199 LEU A N 1
ATOM 1581 C CA . LEU A 1 199 ? 32.768 2.220 -7.390 1.00 61.53 199 LEU A CA 1
ATOM 1582 C C . LEU A 1 199 ? 33.930 1.228 -7.177 1.00 61.53 199 LEU A C 1
ATOM 1584 O O . LEU A 1 199 ? 33.680 0.033 -7.049 1.00 61.53 199 LEU A O 1
ATOM 1588 N N . GLN A 1 200 ? 35.179 1.689 -7.247 1.00 43.03 200 GLN A N 1
ATOM 1589 C CA . GLN A 1 200 ? 36.334 0.850 -6.910 1.00 43.03 200 GLN A CA 1
ATOM 1590 C C . GLN A 1 200 ? 36.268 0.535 -5.408 1.00 43.03 200 GLN A C 1
ATOM 1592 O O . GLN A 1 200 ? 36.154 1.478 -4.622 1.00 43.03 200 GLN A O 1
ATOM 1597 N N . ASP A 1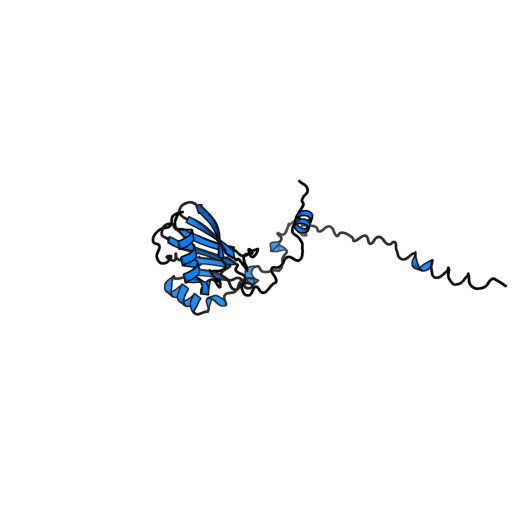 201 ? 36.277 -0.754 -5.052 1.00 49.22 201 ASP A N 1
ATOM 1598 C CA . ASP A 1 201 ? 36.449 -1.226 -3.668 1.00 49.22 201 ASP A CA 1
ATOM 1599 C C . ASP A 1 201 ? 37.793 -0.761 -3.080 1.00 49.22 201 ASP A C 1
ATOM 1601 O O . ASP A 1 201 ? 38.804 -0.767 -3.828 1.00 49.22 201 ASP A O 1
#

Sequence (201 aa):
MKKMCAFFLVLTIVVSIIMMNQPALSKTKSISFIEKDGSILLPSQKSKSNPASDFTQAPLRNADWKAFFERNGKWTVMIEKATMTPHRALGKPVQINNYDNISEANIKDASMQFLRDNAKILNINPDNLIFTKTKKVNKLWYVGFRQVYKGIEVLLSEIELRIREDAKVIAFGVDFYNNINISTTPTVPLSKAMNNAHLQD

Radius of gyration: 29.44 Å; Cα contacts (8 Å, |Δi|>4): 257; chains: 1; bounding box: 78×54×88 Å

pLDDT: mean 84.47, std 20.25, range [36.03, 98.81]

Mean predicted aligned error: 12.9 Å

Nearest PDB structures (foldseek):
  4k90-assembly1_B  TM=4.941E-01  e=2.115E-03  Aspergillus fumigatus Af293
  3nqz-assembly1_A  TM=6.431E-01  e=5.505E-02  Pseudoalteromonas sp. SM9913
  3nqy-assembly1_A  TM=6.519E-01  e=1.570E-01  Pseudoalteromonas sp. SM9913
  3k7c-assembly2_B  TM=4.140E-01  e=7.555E-01  Campylobacter jejuni
  6m1u-assembly1_A  TM=4.356E-01  e=2.719E+00  Homo sapiens

Secondary structure (DSSP, 8-state):
---SSSSSSSHHHHTTSTTS------------SS-TTS----HHHH----GGGGEE-SGGGSHHHHHHHHHH--EEEEEETTT-SEEEEEEEEEEPTT-S---TTTHHHHHHHHHHHTHHHHT--GGGEEEEEEEEETTEEEEEEEEEETTEE-TT-EEEEEEETTSEEEEEEEE---------S-SS-HHHHHHHH----

Solvent-accessible surface area (backbone atoms only — not comparable to full-atom values): 12153 Å² total; per-residue (Å²): 136,87,90,89,81,84,77,77,71,61,69,66,56,62,67,64,62,74,75,76,76,69,82,80,75,71,76,74,70,76,77,69,70,52,48,98,87,69,46,65,71,52,71,74,71,70,41,86,69,57,76,70,72,49,48,48,67,69,71,62,73,38,70,63,39,44,54,48,36,71,76,48,44,71,64,53,69,42,24,32,61,92,52,61,10,34,48,38,33,40,44,53,69,38,74,28,84,99,42,69,58,51,47,89,91,44,42,66,60,51,50,50,46,43,47,56,78,38,20,79,65,46,51,54,61,67,88,33,53,42,84,73,47,76,47,78,56,90,69,34,37,43,37,33,32,34,38,41,56,99,88,39,76,44,80,88,32,37,36,38,41,34,31,34,48,61,23,22,41,38,33,38,26,27,42,42,81,74,88,81,84,74,86,86,74,76,92,65,57,69,71,59,53,51,62,73,63,57,71,84,130